Protein AF-A0A941ZM01-F1 (afdb_monomer_lite)

Sequence (251 aa):
MPTPRPPTRRKSRRSAVRSPKWVEQLCNLQVRWASELAHAGARKERESAIAEVADAQTRLAKLIDVAPNAERYSLLGSACLRQAALVGGEERMAALEKAVASYGKALERAQRAGRGAGFYPRKNRLAASVVLSLLRGEEAAGVPPDVEAELEQIAADAASAGERRRDFWNAIAPVECELLRRMMGGDLERQADTIVDAYREANRGFGSPRQLRSVVEHLALLGEILAVKGADRLLARVVRGLKKIRAGLAN

Structure (mmCIF, N/CA/C/O backbone):
data_AF-A0A941ZM01-F1
#
_entry.id   AF-A0A941ZM01-F1
#
loop_
_atom_site.group_PDB
_atom_site.id
_atom_site.type_symbol
_atom_site.label_atom_id
_atom_site.label_alt_id
_atom_site.label_comp_id
_atom_site.label_asym_id
_atom_site.label_entity_id
_atom_site.label_seq_id
_atom_site.pdbx_PDB_ins_code
_atom_site.Cartn_x
_atom_site.Cartn_y
_atom_site.Cartn_z
_atom_site.occupancy
_atom_site.B_iso_or_equiv
_atom_site.auth_seq_id
_atom_site.auth_comp_id
_atom_site.auth_asym_id
_atom_site.auth_atom_id
_atom_site.pdbx_PDB_model_num
ATOM 1 N N . MET A 1 1 ? 70.393 -27.940 -1.297 1.00 44.44 1 MET A N 1
ATOM 2 C CA . MET A 1 1 ? 69.900 -26.612 -0.871 1.00 44.44 1 MET A CA 1
ATOM 3 C C . MET A 1 1 ? 68.402 -26.535 -1.133 1.00 44.44 1 MET A C 1
ATOM 5 O O . MET A 1 1 ? 68.024 -26.737 -2.281 1.00 44.44 1 MET A O 1
ATOM 9 N N . PRO A 1 2 ? 67.544 -26.320 -0.121 1.00 40.84 2 PRO A N 1
ATOM 10 C CA . PRO A 1 2 ? 66.107 -26.188 -0.331 1.00 40.84 2 PRO A CA 1
ATOM 11 C C . PRO A 1 2 ? 65.742 -24.739 -0.696 1.00 40.84 2 PRO A C 1
ATOM 13 O O . PRO A 1 2 ? 66.180 -23.791 -0.049 1.00 40.84 2 PRO A O 1
ATOM 16 N N . THR A 1 3 ? 64.947 -24.576 -1.751 1.00 46.81 3 THR A N 1
ATOM 17 C CA . THR A 1 3 ? 64.418 -23.297 -2.256 1.00 46.81 3 THR A CA 1
ATOM 18 C C . THR A 1 3 ? 63.447 -22.634 -1.264 1.00 46.81 3 THR A C 1
ATOM 20 O O . THR A 1 3 ? 62.666 -23.345 -0.622 1.00 46.81 3 THR A O 1
ATOM 23 N N . PRO A 1 4 ? 63.428 -21.290 -1.143 1.00 48.94 4 PRO A N 1
ATOM 24 C CA . PRO A 1 4 ? 62.593 -20.599 -0.166 1.00 48.94 4 PRO A CA 1
ATOM 25 C C . PRO A 1 4 ? 61.111 -20.640 -0.567 1.00 48.94 4 PRO A C 1
ATOM 27 O O . PRO A 1 4 ? 60.755 -20.459 -1.732 1.00 48.94 4 PRO A O 1
ATOM 30 N N . ARG A 1 5 ? 60.229 -20.870 0.415 1.00 48.38 5 ARG A N 1
ATOM 31 C CA . ARG A 1 5 ? 58.771 -20.793 0.224 1.00 48.38 5 ARG A CA 1
ATOM 32 C C . ARG A 1 5 ? 58.332 -19.338 -0.006 1.00 48.38 5 ARG A C 1
ATOM 34 O O . ARG A 1 5 ? 58.839 -18.447 0.676 1.00 48.38 5 ARG A O 1
ATOM 41 N N . PRO A 1 6 ? 57.360 -19.088 -0.902 1.00 48.38 6 PRO A N 1
ATOM 42 C CA . PRO A 1 6 ? 56.858 -17.746 -1.166 1.00 48.38 6 PRO A CA 1
ATOM 43 C C . PRO A 1 6 ? 56.023 -17.218 0.016 1.00 48.38 6 PRO A C 1
ATOM 45 O O . PRO A 1 6 ? 55.437 -18.009 0.766 1.00 48.38 6 PRO A O 1
ATOM 48 N N . PRO A 1 7 ? 55.937 -15.886 0.188 1.00 45.69 7 PRO A N 1
ATOM 49 C CA . PRO A 1 7 ? 55.266 -15.278 1.326 1.00 45.69 7 PRO A CA 1
ATOM 50 C C . PRO A 1 7 ? 53.762 -15.560 1.295 1.00 45.69 7 PRO A C 1
ATOM 52 O O . PRO A 1 7 ? 53.078 -15.406 0.279 1.00 45.69 7 PRO A O 1
ATOM 55 N N . THR A 1 8 ? 53.235 -15.966 2.446 1.00 48.56 8 THR A N 1
ATOM 56 C CA . THR A 1 8 ? 51.812 -16.201 2.661 1.00 48.56 8 THR A CA 1
ATOM 57 C C . THR A 1 8 ? 51.034 -14.898 2.468 1.00 48.56 8 THR A C 1
ATOM 59 O O . THR A 1 8 ? 51.257 -13.898 3.151 1.00 48.56 8 THR A O 1
ATOM 62 N N . ARG A 1 9 ? 50.080 -14.901 1.526 1.00 45.38 9 ARG A N 1
ATOM 63 C CA . ARG A 1 9 ? 49.098 -13.821 1.369 1.00 45.38 9 ARG A CA 1
ATOM 64 C C . ARG A 1 9 ? 48.359 -13.636 2.695 1.00 45.38 9 ARG A C 1
ATOM 66 O O . ARG A 1 9 ? 47.484 -14.432 3.040 1.00 45.38 9 ARG A O 1
ATOM 73 N N . ARG A 1 10 ? 48.671 -12.561 3.424 1.00 43.97 10 ARG A N 1
ATOM 74 C CA . ARG A 1 10 ? 47.822 -12.049 4.505 1.00 43.97 10 ARG A CA 1
ATOM 75 C C . ARG A 1 10 ? 46.426 -11.837 3.920 1.00 43.97 10 ARG A C 1
ATOM 77 O O . ARG A 1 10 ? 46.234 -10.970 3.069 1.00 43.97 10 ARG A O 1
ATOM 84 N N . LYS A 1 11 ? 45.453 -12.646 4.354 1.00 43.31 11 LYS A N 1
ATOM 85 C CA . LYS A 1 11 ? 44.032 -12.401 4.090 1.00 43.31 11 LYS A CA 1
ATOM 86 C C . LYS A 1 11 ? 43.710 -11.019 4.652 1.00 43.31 11 LYS A C 1
ATOM 88 O O . LYS A 1 11 ? 43.608 -10.845 5.863 1.00 43.31 11 LYS A O 1
ATOM 93 N N . SER A 1 12 ? 43.602 -10.041 3.757 1.00 44.06 12 SER A N 1
ATOM 94 C CA . SER A 1 12 ? 42.969 -8.758 4.027 1.00 44.06 12 SER A CA 1
ATOM 95 C C . SER A 1 12 ? 41.630 -9.051 4.704 1.00 44.06 12 SER A C 1
ATOM 97 O O . SER A 1 12 ? 40.742 -9.668 4.109 1.00 44.06 12 SER A O 1
ATOM 99 N N . ARG A 1 13 ? 41.513 -8.681 5.985 1.00 44.00 13 ARG A N 1
ATOM 100 C CA . ARG A 1 13 ? 40.226 -8.592 6.670 1.00 44.00 13 ARG A CA 1
ATOM 101 C C . ARG A 1 13 ? 39.466 -7.471 5.968 1.00 44.00 13 ARG A C 1
ATOM 103 O O . ARG A 1 13 ? 39.555 -6.318 6.376 1.00 44.00 13 ARG A O 1
ATOM 110 N N . ARG A 1 14 ? 38.760 -7.799 4.881 1.00 44.44 14 ARG A N 1
ATOM 111 C CA . ARG A 1 14 ? 37.691 -6.941 4.371 1.00 44.44 14 ARG A CA 1
ATOM 112 C C . ARG A 1 14 ? 36.762 -6.711 5.555 1.00 44.44 14 ARG A C 1
ATOM 114 O O . ARG A 1 14 ? 36.205 -7.670 6.089 1.00 44.44 14 ARG A O 1
ATOM 121 N N . SER A 1 15 ? 36.670 -5.463 6.003 1.00 42.72 15 SER A N 1
ATOM 122 C CA . SER A 1 15 ? 35.615 -5.050 6.913 1.00 42.72 15 SER A CA 1
ATOM 123 C C . SER A 1 15 ? 34.302 -5.572 6.337 1.00 42.72 15 SER A C 1
ATOM 125 O O . SER A 1 15 ? 34.068 -5.501 5.127 1.00 42.72 15 SER A O 1
ATOM 127 N N . ALA A 1 16 ? 33.481 -6.191 7.181 1.00 43.88 16 ALA A N 1
ATOM 128 C CA . ALA A 1 16 ? 32.146 -6.609 6.800 1.00 43.88 16 ALA A CA 1
ATOM 129 C C . ALA A 1 16 ? 31.326 -5.340 6.536 1.00 43.88 16 ALA A C 1
ATOM 131 O O . ALA A 1 16 ? 30.627 -4.845 7.417 1.00 43.88 16 ALA A O 1
ATOM 132 N N . VAL A 1 17 ? 31.466 -4.766 5.340 1.00 51.00 17 VAL A N 1
ATOM 133 C CA . VAL A 1 17 ? 30.567 -3.735 4.839 1.00 51.00 17 VAL A CA 1
ATOM 134 C C . VAL A 1 17 ? 29.195 -4.391 4.840 1.00 51.00 17 VAL A C 1
ATOM 136 O O . VAL A 1 17 ? 28.912 -5.268 4.022 1.00 51.00 17 VAL A O 1
ATOM 139 N N . ARG A 1 18 ? 28.373 -4.049 5.837 1.00 60.00 18 ARG A N 1
ATOM 140 C CA . ARG A 1 18 ? 26.993 -4.522 5.924 1.00 60.00 18 ARG A CA 1
ATOM 141 C C . ARG A 1 18 ? 26.318 -4.087 4.628 1.00 60.00 18 ARG A C 1
ATOM 143 O O . ARG A 1 18 ? 26.235 -2.893 4.355 1.00 60.00 18 ARG A O 1
ATOM 150 N N . SER A 1 19 ? 25.90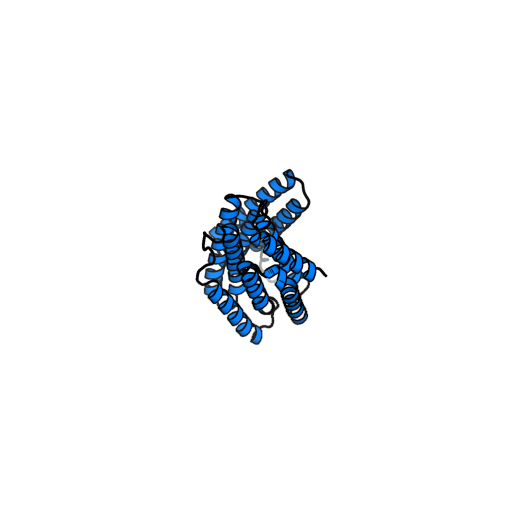8 -5.054 3.805 1.00 78.75 19 SER A N 1
ATOM 151 C CA . SER A 1 19 ? 25.232 -4.760 2.541 1.00 78.75 19 SER A CA 1
ATOM 152 C C . SER A 1 19 ? 24.039 -3.834 2.814 1.00 78.75 19 SER A C 1
ATOM 154 O O . SER A 1 19 ? 23.274 -4.128 3.740 1.00 78.75 19 SER A O 1
ATOM 156 N N . PRO A 1 20 ? 23.829 -2.769 2.016 1.00 83.38 20 PRO A N 1
ATOM 157 C CA . PRO A 1 20 ? 22.637 -1.921 2.106 1.00 83.38 20 PRO A CA 1
ATOM 158 C C . PRO A 1 20 ? 21.326 -2.721 2.122 1.00 83.38 20 PRO A C 1
ATOM 160 O O . PRO A 1 20 ? 20.335 -2.286 2.704 1.00 83.38 20 PRO A O 1
ATOM 163 N N . LYS A 1 21 ? 21.351 -3.941 1.566 1.00 87.88 21 LYS A N 1
ATOM 164 C CA . LYS A 1 21 ? 20.228 -4.875 1.561 1.00 87.88 21 LYS A CA 1
ATOM 165 C C . LYS A 1 21 ? 19.716 -5.239 2.955 1.00 87.88 21 LYS A C 1
ATOM 167 O O . LYS A 1 21 ? 18.515 -5.397 3.136 1.00 87.88 21 LYS A O 1
ATOM 172 N N . TRP A 1 22 ? 20.595 -5.345 3.950 1.00 90.88 22 TRP A N 1
ATOM 173 C CA . TRP A 1 22 ? 20.178 -5.639 5.325 1.00 90.88 22 TRP A CA 1
ATOM 174 C C . TRP A 1 22 ? 19.389 -4.489 5.940 1.00 90.88 22 TRP A C 1
ATOM 176 O O . TRP A 1 22 ? 18.426 -4.731 6.659 1.00 90.88 22 TRP A O 1
ATOM 186 N N . VAL A 1 23 ? 19.760 -3.246 5.624 1.00 91.38 23 VAL A N 1
ATOM 187 C CA . VAL A 1 23 ? 19.027 -2.063 6.091 1.00 91.38 23 VAL A CA 1
ATOM 188 C C . VAL A 1 23 ? 17.656 -1.994 5.418 1.00 91.38 23 VAL A C 1
ATOM 190 O O . VAL A 1 23 ? 16.669 -1.731 6.095 1.00 91.38 23 VAL A O 1
ATOM 193 N N . GLU A 1 24 ? 17.568 -2.308 4.122 1.00 94.19 24 GLU A N 1
ATOM 194 C CA . GLU A 1 24 ? 16.289 -2.420 3.402 1.00 94.19 24 GLU A CA 1
ATOM 195 C C . GLU A 1 24 ? 15.359 -3.468 4.043 1.00 94.19 24 GLU A C 1
ATOM 197 O O . GLU A 1 24 ? 14.187 -3.183 4.294 1.00 94.19 24 GLU A O 1
ATOM 202 N N . GLN A 1 25 ? 15.879 -4.664 4.351 1.00 94.38 25 GLN A N 1
ATOM 203 C CA . GLN A 1 25 ? 15.098 -5.723 5.001 1.00 94.38 25 GLN A CA 1
ATOM 204 C C . GLN A 1 25 ? 14.704 -5.365 6.436 1.00 94.38 25 GLN A C 1
ATOM 206 O O . GLN A 1 25 ? 13.567 -5.626 6.822 1.00 94.38 25 GLN A O 1
ATOM 211 N N . LEU A 1 26 ? 15.601 -4.727 7.197 1.00 94.44 26 LEU A N 1
ATOM 212 C CA . LEU A 1 26 ? 15.295 -4.220 8.533 1.00 94.44 26 LEU A CA 1
ATOM 213 C C . LEU A 1 26 ? 14.146 -3.213 8.479 1.00 94.44 26 LEU A C 1
ATOM 215 O O . LEU A 1 26 ? 13.171 -3.393 9.194 1.00 94.44 26 LEU A O 1
ATOM 219 N N . CYS A 1 27 ? 14.218 -2.214 7.594 1.00 94.88 27 CYS A N 1
ATOM 220 C CA . CYS A 1 27 ? 13.158 -1.212 7.460 1.00 94.88 27 CYS A CA 1
ATOM 221 C C . CYS A 1 27 ? 11.823 -1.868 7.080 1.00 94.88 27 CYS A C 1
ATOM 223 O O . CYS A 1 27 ? 10.790 -1.529 7.647 1.00 94.88 27 CYS A O 1
ATOM 225 N N . ASN A 1 28 ? 11.829 -2.837 6.155 1.00 93.88 28 ASN A N 1
ATOM 226 C CA . ASN A 1 28 ? 10.617 -3.564 5.766 1.00 93.88 28 ASN A CA 1
ATOM 227 C C . ASN A 1 28 ? 10.015 -4.376 6.928 1.00 93.88 28 ASN A C 1
ATOM 229 O O . ASN A 1 28 ? 8.797 -4.401 7.090 1.00 93.88 28 ASN A O 1
ATOM 233 N N . LEU A 1 29 ? 10.850 -5.040 7.732 1.00 94.12 29 LEU A N 1
ATOM 234 C CA . LEU A 1 29 ? 10.395 -5.786 8.905 1.00 94.12 29 LEU A CA 1
ATOM 235 C C . LEU A 1 29 ? 9.870 -4.846 9.997 1.00 94.12 29 LEU A C 1
ATOM 237 O O . LEU A 1 29 ? 8.791 -5.082 10.526 1.00 94.12 29 LEU A O 1
ATOM 241 N N . GLN A 1 30 ? 10.595 -3.762 10.277 1.00 94.50 30 GLN A N 1
ATOM 242 C CA . GLN A 1 30 ? 10.262 -2.754 11.286 1.00 94.50 30 GLN A CA 1
ATOM 243 C C . GLN A 1 30 ? 8.884 -2.138 11.028 1.00 94.50 30 GLN A C 1
ATOM 245 O O . GLN A 1 30 ? 8.052 -2.104 11.930 1.00 94.50 30 GLN A O 1
ATOM 250 N N . VAL A 1 31 ? 8.586 -1.731 9.787 1.00 94.00 31 VAL A N 1
ATOM 251 C CA . VAL A 1 31 ? 7.267 -1.152 9.477 1.00 94.00 31 VAL A CA 1
ATOM 252 C C . VAL A 1 31 ? 6.138 -2.181 9.561 1.00 94.00 31 VAL A C 1
ATOM 254 O O . VAL A 1 31 ? 5.035 -1.833 9.963 1.00 94.00 31 VAL A O 1
ATOM 257 N N . ARG A 1 32 ? 6.388 -3.451 9.207 1.00 91.00 32 ARG A N 1
ATOM 258 C CA . ARG A 1 32 ? 5.391 -4.530 9.344 1.00 91.00 32 ARG A CA 1
ATOM 259 C C . ARG A 1 32 ? 5.086 -4.815 10.812 1.00 91.00 32 ARG A C 1
ATOM 261 O O . ARG A 1 32 ? 3.919 -4.831 11.185 1.00 91.00 32 ARG A O 1
ATOM 268 N N . TRP A 1 33 ? 6.130 -4.936 11.628 1.00 90.69 33 TRP A N 1
ATOM 269 C CA . TRP A 1 33 ? 6.013 -5.098 13.074 1.00 90.69 33 TRP A CA 1
ATOM 270 C C . TRP A 1 33 ? 5.256 -3.932 13.716 1.00 90.69 33 TRP A C 1
ATOM 272 O O . TRP A 1 33 ? 4.365 -4.146 14.530 1.00 90.69 33 TRP A O 1
ATOM 282 N N . ALA A 1 34 ? 5.577 -2.691 13.338 1.00 90.50 34 ALA A N 1
ATOM 283 C CA . ALA A 1 34 ? 4.906 -1.507 13.867 1.00 90.50 34 ALA A CA 1
ATOM 284 C C . ALA A 1 34 ? 3.390 -1.536 13.603 1.00 90.50 34 ALA A C 1
ATOM 286 O O . ALA A 1 34 ? 2.605 -1.237 14.502 1.00 90.50 34 ALA A O 1
ATOM 287 N N . SER A 1 35 ? 2.968 -1.948 12.401 1.00 86.69 35 SER A N 1
ATOM 288 C CA . SER A 1 35 ? 1.546 -2.143 12.092 1.00 86.69 35 SER A CA 1
ATOM 289 C C . SER A 1 35 ? 0.905 -3.205 12.992 1.00 86.69 35 SER A C 1
ATOM 291 O O . SER A 1 35 ? -0.141 -2.947 13.580 1.00 86.69 35 SER A O 1
ATOM 293 N N . GLU A 1 36 ? 1.542 -4.366 13.165 1.00 86.31 36 GLU A N 1
ATOM 294 C CA . GLU A 1 36 ? 1.033 -5.434 14.041 1.00 86.31 36 GLU A CA 1
ATOM 295 C C . GLU A 1 36 ? 0.900 -4.975 15.502 1.00 86.31 36 GLU A C 1
ATOM 297 O O . GLU A 1 36 ? -0.136 -5.198 16.133 1.00 86.31 36 GLU A O 1
ATOM 302 N N . LEU A 1 37 ? 1.907 -4.265 16.020 1.00 83.38 37 LEU A N 1
ATOM 303 C CA . LEU A 1 37 ? 1.911 -3.722 17.378 1.00 83.38 37 LEU A CA 1
ATOM 304 C C . LEU A 1 37 ? 0.758 -2.733 17.599 1.00 83.38 37 LEU A C 1
ATOM 306 O O . LEU A 1 37 ? 0.080 -2.792 18.624 1.00 83.38 37 LEU A O 1
ATOM 310 N N . ALA A 1 38 ? 0.500 -1.852 16.630 1.00 83.81 38 ALA A N 1
ATOM 311 C CA . ALA A 1 38 ? -0.588 -0.882 16.714 1.00 83.81 38 ALA A CA 1
ATOM 312 C C . ALA A 1 38 ? -1.984 -1.527 16.682 1.00 83.81 38 ALA A C 1
ATOM 314 O O . ALA A 1 38 ? -2.921 -0.957 17.236 1.00 83.81 38 ALA A O 1
ATOM 315 N N . HIS A 1 39 ? -2.138 -2.697 16.052 1.00 77.44 39 HIS A N 1
ATOM 316 C CA . HIS A 1 39 ? -3.402 -3.442 16.067 1.00 77.44 39 HIS A CA 1
ATOM 317 C C . HIS A 1 39 ? -3.661 -4.170 17.382 1.00 77.44 39 HIS A C 1
ATOM 319 O O . HIS A 1 39 ? -4.818 -4.318 17.770 1.00 77.44 39 HIS A O 1
ATOM 325 N N . ALA A 1 40 ? -2.606 -4.647 18.040 1.00 74.50 40 ALA A N 1
ATOM 326 C CA . ALA A 1 40 ? -2.710 -5.413 19.278 1.00 74.50 40 ALA A CA 1
ATOM 327 C C . ALA A 1 40 ? -2.691 -4.541 20.546 1.00 74.50 40 ALA A C 1
ATOM 329 O O . ALA A 1 40 ? -3.102 -5.001 21.609 1.00 74.50 40 ALA A O 1
ATOM 330 N N . GLY A 1 41 ? -2.173 -3.315 20.450 1.00 71.06 41 GLY A N 1
ATOM 331 C CA . GLY A 1 41 ? -1.815 -2.493 21.601 1.00 71.06 41 GLY A CA 1
ATOM 332 C C . GLY A 1 41 ? -2.766 -1.338 21.923 1.00 71.06 41 GLY A C 1
ATOM 333 O O . GLY A 1 41 ? -3.665 -0.986 21.159 1.00 71.06 41 GLY A O 1
ATOM 334 N N . ALA A 1 42 ? -2.541 -0.719 23.083 1.00 76.19 42 ALA A N 1
ATOM 335 C CA . ALA A 1 42 ? -3.215 0.498 23.510 1.00 76.19 42 ALA A CA 1
ATOM 336 C C . ALA A 1 42 ? -2.615 1.744 22.817 1.00 76.19 42 ALA A C 1
ATOM 338 O O . ALA A 1 42 ? -1.822 1.677 21.875 1.00 76.19 42 ALA A O 1
ATOM 339 N N . ARG A 1 43 ? -3.014 2.941 23.268 1.00 79.19 43 ARG A N 1
ATOM 340 C CA . ARG A 1 43 ? -2.565 4.219 22.685 1.00 79.19 43 ARG A CA 1
ATOM 341 C C . ARG A 1 43 ? -1.036 4.359 22.643 1.00 79.19 43 ARG A C 1
ATOM 343 O O . ARG A 1 43 ? -0.506 4.868 21.660 1.00 79.19 43 ARG A O 1
ATOM 350 N N . LYS A 1 44 ? -0.340 3.905 23.688 1.00 78.75 44 LYS A N 1
ATOM 351 C CA . LYS A 1 44 ? 1.119 4.023 23.812 1.00 78.75 44 LYS A CA 1
ATOM 352 C C . LYS A 1 44 ? 1.843 3.189 22.752 1.00 78.75 44 LYS A C 1
ATOM 354 O O . LYS A 1 44 ? 2.804 3.651 22.147 1.00 78.75 44 LYS A O 1
ATOM 359 N N . GLU A 1 45 ? 1.343 1.993 22.476 1.00 86.25 45 GLU A N 1
ATOM 360 C CA . GLU A 1 45 ? 1.841 1.101 21.433 1.00 86.25 45 GLU A CA 1
ATOM 361 C C . GLU A 1 45 ? 1.649 1.704 20.038 1.00 86.25 45 GLU A C 1
ATOM 363 O O . GLU A 1 45 ? 2.528 1.579 19.186 1.00 86.25 45 GLU A O 1
ATOM 368 N N . ARG A 1 46 ? 0.546 2.431 19.816 1.00 87.56 46 ARG A N 1
ATOM 369 C CA . ARG A 1 46 ? 0.321 3.178 18.570 1.00 87.56 46 ARG A CA 1
ATOM 370 C C . ARG A 1 46 ? 1.312 4.332 18.395 1.00 87.56 46 ARG A C 1
ATOM 372 O O . ARG A 1 46 ? 1.825 4.520 17.296 1.00 87.56 46 ARG A O 1
ATOM 379 N N . GLU A 1 47 ? 1.607 5.083 19.454 1.00 90.12 47 GLU A N 1
ATOM 380 C CA . GLU A 1 47 ? 2.621 6.150 19.426 1.00 90.12 47 GLU A CA 1
ATOM 381 C C . GLU A 1 47 ? 4.019 5.579 19.129 1.00 90.12 47 GLU A C 1
ATOM 383 O O . GLU A 1 47 ? 4.735 6.105 18.275 1.00 90.12 47 GLU A O 1
ATOM 388 N N . SER A 1 48 ? 4.378 4.447 19.748 1.00 91.06 48 SER A N 1
ATOM 389 C CA . SER A 1 48 ? 5.613 3.723 19.418 1.00 91.06 48 SER A CA 1
ATOM 390 C C . SER A 1 48 ? 5.634 3.250 17.962 1.00 91.06 48 SER A C 1
ATOM 392 O O . SER A 1 48 ? 6.627 3.460 17.273 1.00 91.06 48 SER A O 1
ATOM 394 N N . ALA A 1 49 ? 4.539 2.686 17.449 1.00 93.81 49 ALA A N 1
ATOM 395 C CA . ALA A 1 49 ? 4.452 2.257 16.054 1.00 93.81 49 ALA A CA 1
ATOM 396 C C . ALA A 1 49 ? 4.668 3.412 15.061 1.00 93.81 49 ALA A C 1
ATOM 398 O O . ALA A 1 49 ? 5.364 3.245 14.058 1.00 93.81 49 ALA A O 1
ATOM 399 N N . ILE A 1 50 ? 4.115 4.596 15.344 1.00 94.56 50 ILE A N 1
ATOM 400 C CA . ILE A 1 50 ? 4.329 5.797 14.522 1.00 94.56 50 ILE A CA 1
ATOM 401 C C . ILE A 1 50 ? 5.816 6.175 14.502 1.00 94.56 50 ILE A C 1
ATOM 403 O O . ILE A 1 50 ? 6.367 6.426 13.427 1.00 94.56 50 ILE A O 1
ATOM 407 N N . ALA A 1 51 ? 6.477 6.167 15.663 1.00 95.31 51 ALA A N 1
ATOM 408 C CA . ALA A 1 51 ? 7.902 6.474 15.768 1.00 95.31 51 ALA A CA 1
ATOM 409 C C . ALA A 1 51 ? 8.775 5.468 14.992 1.00 95.31 51 ALA A C 1
ATOM 411 O O . ALA A 1 51 ? 9.671 5.873 14.250 1.00 95.31 51 ALA A O 1
ATOM 412 N N . GLU A 1 52 ? 8.473 4.171 15.093 1.00 96.38 52 GLU A N 1
ATOM 413 C CA . GLU A 1 52 ? 9.175 3.111 14.356 1.00 96.38 52 GLU A CA 1
ATOM 414 C C . GLU A 1 52 ? 9.033 3.273 12.834 1.00 96.38 52 GLU A C 1
ATOM 416 O O . GLU A 1 52 ? 10.005 3.146 12.083 1.00 96.38 52 GLU A O 1
ATOM 421 N N . VAL A 1 53 ? 7.834 3.618 12.352 1.00 97.12 53 VAL A N 1
ATOM 422 C CA . VAL A 1 53 ? 7.618 3.893 10.924 1.00 97.12 53 VAL A CA 1
ATOM 423 C C . VAL A 1 53 ? 8.391 5.137 10.475 1.00 97.12 53 VAL A C 1
ATOM 425 O O . VAL A 1 53 ? 8.995 5.120 9.398 1.00 97.12 53 VAL A O 1
ATOM 428 N N . ALA A 1 54 ? 8.421 6.198 11.283 1.00 96.94 54 ALA A N 1
ATOM 429 C CA . ALA A 1 54 ? 9.160 7.420 10.971 1.00 96.94 54 ALA A CA 1
ATOM 430 C C . ALA A 1 54 ? 10.685 7.192 10.907 1.00 96.94 54 ALA A C 1
ATOM 432 O O . ALA A 1 54 ? 11.352 7.703 9.996 1.00 96.94 54 ALA A O 1
ATOM 433 N N . ASP A 1 55 ? 11.246 6.384 11.812 1.00 97.06 55 ASP A N 1
ATOM 434 C CA . ASP A 1 55 ? 12.665 6.006 11.779 1.00 97.06 55 ASP A CA 1
ATOM 435 C C . ASP A 1 55 ? 12.996 5.197 10.514 1.00 97.06 55 ASP A C 1
ATOM 437 O O . ASP A 1 55 ? 13.938 5.527 9.784 1.00 97.06 55 ASP A O 1
ATOM 441 N N . ALA A 1 56 ? 12.168 4.204 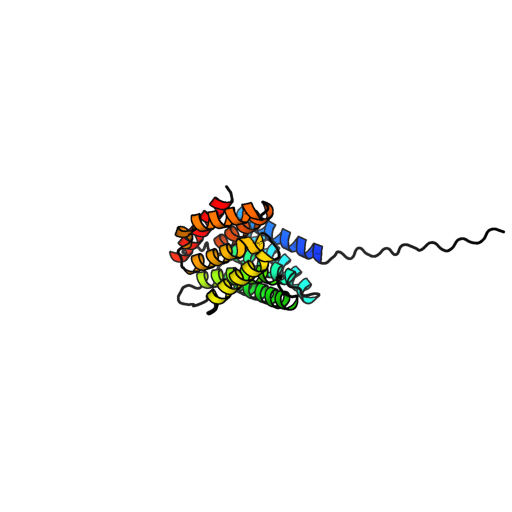10.172 1.00 97.56 56 ALA A N 1
ATOM 442 C CA . ALA A 1 56 ? 12.330 3.429 8.943 1.00 97.56 56 ALA A CA 1
ATOM 443 C C . ALA A 1 56 ? 12.275 4.315 7.683 1.00 97.56 56 ALA A C 1
ATOM 445 O O . ALA A 1 56 ? 13.117 4.177 6.791 1.00 97.56 56 ALA A O 1
ATOM 446 N N . GLN A 1 57 ? 11.341 5.271 7.611 1.00 98.19 57 GLN A N 1
ATOM 447 C CA . GLN A 1 57 ? 11.282 6.236 6.506 1.00 98.19 57 GLN A CA 1
ATOM 448 C C . GLN A 1 57 ? 12.550 7.092 6.418 1.00 98.19 57 GLN A C 1
ATOM 450 O O . GLN A 1 57 ? 13.064 7.310 5.321 1.00 98.19 57 GLN A O 1
ATOM 455 N N . THR A 1 58 ? 13.076 7.548 7.557 1.00 97.88 58 THR A N 1
ATOM 456 C CA . THR A 1 58 ? 14.306 8.351 7.618 1.00 97.88 58 THR A CA 1
ATOM 457 C C . THR A 1 58 ? 15.513 7.559 7.117 1.00 97.88 58 THR A C 1
ATOM 459 O O . THR A 1 58 ? 16.322 8.068 6.338 1.00 97.88 58 THR A O 1
ATOM 462 N N . ARG A 1 59 ? 15.637 6.287 7.513 1.00 97.06 59 ARG A N 1
ATOM 463 C CA . ARG A 1 59 ? 16.702 5.395 7.028 1.00 97.06 59 ARG A CA 1
ATOM 464 C C . ARG A 1 59 ? 16.583 5.132 5.531 1.00 97.06 59 ARG A C 1
ATOM 466 O O . ARG A 1 59 ? 17.587 5.206 4.824 1.00 97.06 59 ARG A O 1
ATOM 473 N N . LEU A 1 60 ? 15.372 4.861 5.041 1.00 97.88 60 LEU A N 1
ATOM 474 C CA . LEU A 1 60 ? 15.115 4.649 3.616 1.00 97.88 60 LEU A CA 1
ATOM 475 C C . LEU A 1 60 ? 15.438 5.897 2.789 1.00 97.88 60 LEU A C 1
ATOM 477 O O . LEU A 1 60 ? 16.076 5.765 1.749 1.00 97.88 60 LEU A O 1
ATOM 481 N N . ALA A 1 61 ? 15.075 7.093 3.263 1.00 97.62 61 ALA A N 1
ATOM 482 C CA . ALA A 1 61 ? 15.419 8.352 2.604 1.00 97.62 61 ALA A CA 1
ATOM 483 C C . ALA A 1 61 ? 16.942 8.513 2.457 1.00 97.62 61 ALA A C 1
ATOM 485 O O . ALA A 1 61 ? 17.431 8.687 1.346 1.00 97.62 61 ALA A O 1
ATOM 486 N N . LYS A 1 62 ? 17.710 8.295 3.533 1.00 96.62 62 LYS A N 1
ATOM 487 C CA . LYS A 1 62 ? 19.184 8.339 3.481 1.00 96.62 62 LYS A CA 1
ATOM 488 C C . LYS A 1 62 ? 19.777 7.316 2.505 1.00 96.62 62 LYS A C 1
ATOM 490 O O . LYS A 1 62 ? 20.734 7.609 1.795 1.00 96.62 62 LYS A O 1
ATOM 495 N N . LEU A 1 63 ? 19.223 6.101 2.447 1.00 95.25 63 LEU A N 1
ATOM 496 C CA . LEU A 1 63 ? 19.659 5.090 1.473 1.00 95.25 63 LEU A CA 1
ATOM 497 C C . LEU A 1 63 ? 19.353 5.495 0.029 1.00 95.25 63 LEU A C 1
ATOM 499 O O . LEU A 1 63 ? 20.119 5.160 -0.879 1.00 95.25 63 LEU A O 1
ATOM 503 N N . ILE A 1 64 ? 18.220 6.160 -0.185 1.00 97.00 64 ILE A N 1
ATOM 504 C CA . ILE A 1 64 ? 17.819 6.692 -1.484 1.00 97.00 64 ILE A CA 1
ATOM 505 C C . ILE A 1 64 ? 18.774 7.807 -1.909 1.00 97.00 64 ILE A C 1
ATOM 507 O O . ILE A 1 64 ? 19.215 7.779 -3.053 1.00 97.00 64 ILE A O 1
ATOM 511 N N . ASP A 1 65 ? 19.143 8.714 -1.005 1.00 96.62 65 ASP A N 1
ATOM 512 C CA . ASP A 1 65 ? 20.071 9.811 -1.303 1.00 96.62 65 ASP A CA 1
ATOM 513 C C . ASP A 1 65 ? 21.442 9.289 -1.756 1.00 96.62 65 ASP A C 1
ATOM 515 O O . ASP A 1 65 ? 22.040 9.819 -2.689 1.00 96.62 65 ASP A O 1
ATOM 519 N N . VAL A 1 66 ? 21.924 8.206 -1.137 1.00 94.94 66 VAL A N 1
ATOM 520 C CA . VAL A 1 66 ? 23.232 7.613 -1.460 1.00 94.94 66 VAL A CA 1
ATOM 521 C C . VAL A 1 66 ? 23.191 6.742 -2.718 1.00 94.94 66 VAL A C 1
ATOM 523 O O . VAL A 1 66 ? 24.116 6.766 -3.526 1.00 94.94 66 VAL A O 1
ATOM 526 N N . ALA A 1 67 ? 22.162 5.910 -2.873 1.00 93.12 67 ALA A N 1
ATOM 527 C CA . ALA A 1 67 ? 22.066 4.969 -3.987 1.00 93.12 67 ALA A CA 1
ATOM 528 C C . ALA A 1 67 ? 20.591 4.703 -4.339 1.00 93.12 67 ALA A C 1
ATOM 530 O O . ALA A 1 67 ? 19.985 3.726 -3.886 1.00 93.12 67 ALA A O 1
ATOM 531 N N . PRO A 1 68 ? 19.971 5.568 -5.147 1.00 94.19 68 PRO A N 1
ATOM 532 C CA . PRO A 1 68 ? 18.549 5.467 -5.421 1.00 94.19 68 PRO A CA 1
ATOM 533 C C . PRO A 1 68 ? 18.246 4.285 -6.353 1.00 94.19 68 PRO A C 1
ATOM 535 O O . PRO A 1 68 ? 18.866 4.120 -7.404 1.00 94.19 68 PRO A O 1
ATOM 538 N N . ASN A 1 69 ? 17.240 3.478 -6.012 1.00 92.94 69 ASN A N 1
ATOM 539 C CA . ASN A 1 69 ? 16.749 2.391 -6.863 1.00 92.94 69 ASN A CA 1
ATOM 540 C C . ASN A 1 69 ? 15.230 2.191 -6.696 1.00 92.94 69 ASN A C 1
ATOM 542 O O . ASN A 1 69 ? 14.631 2.691 -5.741 1.00 92.94 69 ASN A O 1
ATOM 546 N N . ALA A 1 70 ? 14.604 1.476 -7.635 1.00 94.06 70 ALA A N 1
ATOM 547 C CA . ALA A 1 70 ? 13.153 1.272 -7.646 1.00 94.06 70 ALA A CA 1
ATOM 548 C C . ALA A 1 70 ? 12.633 0.555 -6.385 1.00 94.06 70 ALA A C 1
ATOM 550 O O . ALA A 1 70 ? 11.567 0.895 -5.870 1.00 94.06 70 ALA A O 1
ATOM 551 N N . GLU A 1 71 ? 13.395 -0.405 -5.856 1.00 93.88 71 GLU A N 1
ATOM 552 C CA . GLU A 1 71 ? 13.013 -1.167 -4.666 1.00 93.88 71 GLU A CA 1
ATOM 553 C C . GLU A 1 71 ? 12.969 -0.284 -3.412 1.00 93.88 71 GLU A C 1
ATOM 555 O O . GLU A 1 71 ? 11.990 -0.315 -2.675 1.00 93.88 71 GLU A O 1
ATOM 560 N N . ARG A 1 72 ? 13.967 0.577 -3.196 1.00 96.81 72 ARG A N 1
ATOM 561 C CA . ARG A 1 72 ? 14.027 1.502 -2.052 1.00 96.81 72 ARG A CA 1
ATOM 562 C C . ARG A 1 72 ? 12.889 2.508 -2.067 1.00 96.81 72 ARG A C 1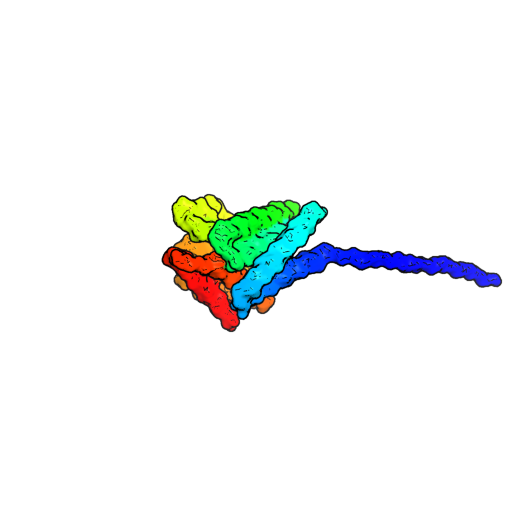
ATOM 564 O O . ARG A 1 72 ? 12.270 2.735 -1.033 1.00 96.81 72 ARG A O 1
ATOM 571 N N . TYR A 1 73 ? 12.574 3.068 -3.234 1.00 97.88 73 TYR A N 1
ATOM 572 C CA . TYR A 1 73 ? 11.402 3.932 -3.376 1.00 97.88 73 TYR A CA 1
ATOM 573 C C . TYR A 1 73 ? 10.095 3.174 -3.123 1.00 97.88 73 TYR A C 1
ATOM 575 O O . TYR A 1 73 ? 9.189 3.710 -2.491 1.00 97.88 73 TYR A O 1
ATOM 583 N N . SER A 1 74 ? 10.009 1.911 -3.545 1.00 96.69 74 SER A N 1
ATOM 584 C CA . SER A 1 74 ? 8.847 1.063 -3.265 1.00 96.69 74 SER A CA 1
ATOM 585 C C . SER A 1 74 ? 8.700 0.739 -1.772 1.00 96.69 74 SER A C 1
ATOM 587 O O . SER A 1 74 ? 7.585 0.715 -1.250 1.00 96.69 74 SER A O 1
ATOM 589 N N . LEU A 1 75 ? 9.815 0.518 -1.068 1.00 97.38 75 LEU A N 1
ATOM 590 C CA . LEU A 1 75 ? 9.842 0.349 0.386 1.00 97.38 75 LEU A CA 1
ATOM 591 C C . LEU A 1 75 ? 9.429 1.636 1.106 1.00 97.38 75 LEU A C 1
ATOM 593 O O . LEU A 1 75 ? 8.645 1.570 2.050 1.00 97.38 75 LEU A O 1
ATOM 597 N N . LEU A 1 76 ? 9.893 2.800 0.637 1.00 98.50 76 LEU A N 1
ATOM 598 C CA . LEU A 1 76 ? 9.479 4.091 1.185 1.00 98.50 76 LEU A CA 1
ATOM 599 C C . LEU A 1 76 ? 7.972 4.315 0.998 1.00 98.50 76 LEU A C 1
ATOM 601 O O . LEU A 1 76 ? 7.294 4.660 1.960 1.00 98.50 76 LEU A O 1
ATOM 605 N N . GLY A 1 77 ? 7.429 4.036 -0.192 1.00 98.00 77 GLY A N 1
ATOM 606 C CA . GLY A 1 77 ? 5.986 4.118 -0.442 1.00 98.00 77 GLY A CA 1
ATOM 607 C C . GLY A 1 77 ? 5.173 3.207 0.483 1.00 98.00 77 GLY A C 1
ATOM 608 O O . GLY A 1 77 ? 4.187 3.638 1.076 1.00 98.00 77 GLY A O 1
ATOM 609 N N . SER A 1 78 ? 5.646 1.977 0.695 1.00 97.12 78 SER A N 1
ATOM 610 C CA . SER A 1 78 ? 5.038 1.007 1.616 1.00 97.12 78 SER A CA 1
ATOM 611 C C . SER A 1 78 ? 5.062 1.479 3.078 1.00 97.12 78 SER A C 1
ATOM 613 O O . SER A 1 78 ? 4.091 1.286 3.815 1.00 97.12 78 SER A O 1
ATOM 615 N N . ALA A 1 79 ? 6.154 2.122 3.504 1.00 98.12 79 ALA A N 1
ATOM 616 C CA . ALA A 1 79 ? 6.270 2.724 4.831 1.00 98.12 79 ALA A CA 1
ATOM 617 C C . ALA A 1 79 ? 5.320 3.923 4.997 1.00 98.12 79 ALA A C 1
ATOM 619 O O . ALA A 1 79 ? 4.729 4.100 6.060 1.00 98.12 79 ALA A O 1
ATOM 620 N N . CYS A 1 80 ? 5.127 4.724 3.947 1.00 98.38 80 CYS A N 1
ATOM 621 C CA . CYS A 1 80 ? 4.181 5.837 3.956 1.00 98.38 80 CYS A CA 1
ATOM 622 C C . CYS A 1 80 ? 2.716 5.369 4.017 1.00 98.38 80 CYS A C 1
ATOM 624 O O . CYS A 1 80 ? 1.943 5.940 4.782 1.00 98.38 80 CYS A O 1
ATOM 626 N N . LEU A 1 81 ? 2.340 4.289 3.318 1.00 97.31 81 LEU A N 1
ATOM 627 C CA . LEU A 1 81 ? 1.003 3.686 3.465 1.00 97.31 81 LEU A CA 1
ATOM 628 C C . LEU A 1 81 ? 0.739 3.216 4.900 1.00 97.31 81 LEU A C 1
ATOM 630 O O . LEU A 1 81 ? -0.335 3.447 5.448 1.00 97.31 81 LEU A O 1
ATOM 634 N N . ARG A 1 82 ? 1.736 2.599 5.541 1.00 96.81 82 ARG A N 1
ATOM 635 C CA . ARG A 1 82 ? 1.623 2.189 6.948 1.00 96.81 82 ARG A CA 1
ATOM 636 C C . ARG A 1 82 ? 1.497 3.376 7.890 1.00 96.81 82 ARG A C 1
ATOM 638 O O . ARG A 1 82 ? 0.678 3.325 8.796 1.00 96.81 82 ARG A O 1
ATOM 645 N N . GLN A 1 83 ? 2.223 4.466 7.644 1.00 97.12 83 GLN A N 1
ATOM 646 C CA . GLN A 1 83 ? 2.008 5.706 8.392 1.00 97.12 83 GLN A CA 1
ATOM 647 C C . GLN A 1 83 ? 0.564 6.197 8.235 1.00 97.12 83 GLN A C 1
ATOM 649 O O . GLN A 1 83 ? -0.071 6.502 9.239 1.00 97.12 83 GLN A O 1
ATOM 654 N N . ALA A 1 84 ? 0.022 6.212 7.012 1.00 97.00 84 ALA A N 1
ATOM 655 C CA . ALA A 1 84 ? -1.350 6.649 6.744 1.00 97.00 84 ALA A CA 1
ATOM 656 C C . ALA A 1 84 ? -2.408 5.837 7.520 1.00 97.00 84 ALA A C 1
ATOM 658 O O . ALA A 1 84 ? -3.415 6.401 7.951 1.00 97.00 84 ALA A O 1
ATOM 659 N N . ALA A 1 85 ? -2.169 4.541 7.745 1.00 95.19 85 ALA A N 1
ATOM 660 C CA . ALA A 1 85 ? -3.034 3.693 8.568 1.00 95.19 85 ALA A CA 1
ATOM 661 C C . ALA A 1 85 ? -2.962 4.044 10.068 1.00 95.19 85 ALA A C 1
ATOM 663 O O . ALA A 1 85 ? -3.943 3.894 10.798 1.00 95.19 85 ALA A O 1
ATOM 664 N N . LEU A 1 86 ? -1.813 4.542 10.533 1.00 93.75 86 LEU A N 1
ATOM 665 C CA . LEU A 1 86 ? -1.563 4.860 11.940 1.00 93.75 86 LEU A CA 1
ATOM 666 C C . LEU A 1 86 ? -1.993 6.275 12.337 1.00 93.75 86 LEU A C 1
ATOM 668 O O . LEU A 1 86 ? -2.339 6.485 13.500 1.00 93.75 86 LEU A O 1
ATOM 672 N N . VAL A 1 87 ? -2.013 7.229 11.407 1.00 93.62 87 VAL A N 1
ATOM 673 C CA . VAL A 1 87 ? -2.368 8.638 11.666 1.00 93.62 87 VAL A CA 1
ATOM 674 C C . VAL A 1 87 ? -3.763 8.988 11.123 1.00 93.62 87 VAL A C 1
ATOM 676 O O . VAL A 1 87 ? -4.436 8.149 10.518 1.00 93.62 87 VAL A O 1
ATOM 679 N N . GLY A 1 88 ? -4.245 10.208 11.371 1.00 92.50 88 GLY A N 1
ATOM 680 C CA . GLY A 1 88 ? -5.546 10.704 10.898 1.00 92.50 88 GLY A CA 1
ATOM 681 C C . GLY A 1 88 ? -5.452 12.111 10.304 1.00 92.50 88 GLY A C 1
ATOM 682 O O . GLY A 1 88 ? -4.381 12.709 10.309 1.00 92.50 88 GLY A O 1
ATOM 683 N N . GLY A 1 89 ? -6.570 12.636 9.793 1.00 91.56 89 GLY A N 1
ATOM 684 C CA . GLY A 1 89 ? -6.654 14.010 9.278 1.00 91.56 89 GLY A CA 1
ATOM 685 C C . GLY A 1 89 ? -5.645 14.316 8.166 1.00 91.56 89 GLY A C 1
ATOM 686 O O . GLY A 1 89 ? -5.363 13.466 7.321 1.00 91.56 89 GLY A O 1
ATOM 687 N N . GLU A 1 90 ? -5.085 15.524 8.181 1.00 93.12 90 GLU A N 1
ATOM 688 C CA . GLU A 1 90 ? -4.121 15.998 7.177 1.00 93.12 90 GLU A CA 1
ATOM 689 C C . GLU A 1 90 ? -2.838 15.159 7.131 1.00 93.12 90 GLU A C 1
ATOM 691 O O . GLU A 1 90 ? -2.312 14.902 6.050 1.00 93.12 90 GLU A O 1
ATOM 696 N N . GLU A 1 91 ? -2.366 14.641 8.271 1.00 95.94 91 GLU A N 1
ATOM 697 C CA . GLU A 1 91 ? -1.172 13.787 8.313 1.00 95.94 91 GLU A CA 1
ATOM 698 C C . GLU A 1 91 ? -1.357 12.495 7.507 1.00 95.94 91 GLU A C 1
ATOM 700 O O . GLU A 1 91 ? -0.414 12.005 6.878 1.00 95.94 91 GLU A O 1
ATOM 705 N N . ARG A 1 92 ? -2.580 11.945 7.489 1.00 96.06 92 ARG A N 1
ATOM 706 C CA . ARG A 1 92 ? -2.917 10.773 6.668 1.00 96.06 92 ARG A CA 1
ATOM 707 C C . ARG A 1 92 ? -2.839 11.119 5.188 1.00 96.06 92 ARG A C 1
ATOM 709 O O . ARG A 1 92 ? -2.276 10.344 4.415 1.00 96.06 92 ARG A O 1
ATOM 716 N N . MET A 1 93 ? -3.376 12.276 4.809 1.00 95.19 93 MET A N 1
ATOM 717 C CA . MET A 1 93 ? -3.370 12.749 3.424 1.00 95.19 93 MET A CA 1
ATOM 718 C C . MET A 1 93 ? -1.940 12.995 2.939 1.00 95.19 93 MET A C 1
ATOM 720 O O . MET A 1 93 ? -1.549 12.462 1.902 1.00 95.19 93 MET A O 1
ATOM 724 N N . ALA A 1 94 ? -1.118 13.671 3.743 1.00 96.69 94 ALA A N 1
ATOM 725 C CA . ALA A 1 94 ? 0.293 13.901 3.444 1.00 96.69 94 ALA A CA 1
ATOM 726 C C . ALA A 1 94 ? 1.088 12.585 3.317 1.00 96.69 94 ALA A C 1
ATOM 728 O O . ALA A 1 94 ? 1.924 12.429 2.422 1.00 96.69 94 ALA A O 1
ATOM 729 N N . ALA A 1 95 ? 0.817 11.597 4.180 1.00 97.88 95 ALA A N 1
ATOM 730 C CA . ALA A 1 95 ? 1.438 10.278 4.086 1.00 97.88 95 ALA A CA 1
ATOM 731 C C . ALA A 1 95 ? 1.047 9.544 2.788 1.00 97.88 95 ALA A C 1
ATOM 733 O O . ALA A 1 95 ? 1.905 8.941 2.140 1.00 97.88 95 ALA A O 1
ATOM 734 N N . LEU A 1 96 ? -0.219 9.628 2.371 1.00 97.06 96 LEU A N 1
ATOM 735 C CA . LEU A 1 96 ? -0.700 9.053 1.111 1.00 97.06 96 LEU A CA 1
ATOM 736 C C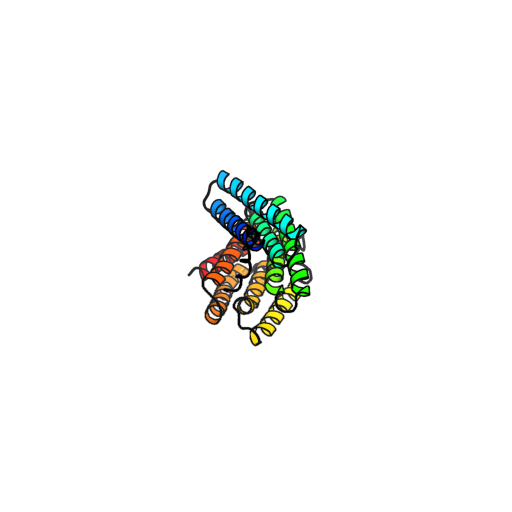 . LEU A 1 96 ? -0.085 9.735 -0.114 1.00 97.06 96 LEU A C 1
ATOM 738 O O . LEU A 1 96 ? 0.386 9.049 -1.018 1.00 97.06 96 LEU A O 1
ATOM 742 N N . GLU A 1 97 ? -0.006 11.063 -0.132 1.00 96.69 97 GLU A N 1
ATOM 743 C CA . GLU A 1 97 ? 0.659 11.820 -1.200 1.00 96.69 97 GLU A CA 1
ATOM 744 C C . GLU A 1 97 ? 2.136 11.430 -1.327 1.00 96.69 97 GLU A C 1
ATOM 746 O O . GLU A 1 97 ? 2.635 11.160 -2.425 1.00 96.69 97 GLU A O 1
ATOM 751 N N . LYS A 1 98 ? 2.831 11.295 -0.192 1.00 98.12 98 LYS A N 1
ATOM 752 C CA . LYS A 1 98 ? 4.215 10.812 -0.157 1.00 98.12 98 LYS A CA 1
ATOM 753 C C . LYS A 1 98 ? 4.329 9.369 -0.653 1.00 98.12 98 LYS A C 1
ATOM 755 O O . LYS A 1 98 ? 5.310 9.043 -1.330 1.00 98.12 98 LYS A O 1
ATOM 760 N N . ALA A 1 99 ? 3.346 8.510 -0.369 1.00 98.06 99 ALA A N 1
ATOM 761 C CA . ALA A 1 99 ? 3.296 7.150 -0.901 1.00 98.06 99 ALA A CA 1
ATOM 762 C C . ALA A 1 99 ? 3.146 7.149 -2.431 1.00 98.06 99 ALA A C 1
ATOM 764 O O . ALA A 1 99 ? 3.945 6.504 -3.114 1.00 98.06 99 ALA A O 1
ATOM 765 N N . VAL A 1 100 ? 2.199 7.927 -2.970 1.00 96.88 100 VAL A N 1
ATOM 766 C CA . VAL A 1 100 ? 1.989 8.107 -4.418 1.00 96.88 100 VAL A CA 1
ATOM 767 C C . VAL A 1 100 ? 3.273 8.597 -5.090 1.00 96.88 100 VAL A C 1
ATOM 769 O O . VAL A 1 100 ? 3.736 7.986 -6.056 1.00 96.88 100 VAL A O 1
ATOM 772 N N . ALA A 1 101 ? 3.904 9.643 -4.551 1.00 97.25 101 ALA A N 1
ATOM 773 C CA . ALA A 1 101 ? 5.144 10.197 -5.094 1.00 97.25 101 ALA A CA 1
ATOM 774 C C . ALA A 1 101 ? 6.308 9.190 -5.046 1.00 97.25 101 ALA A C 1
ATOM 776 O O . ALA A 1 101 ? 7.078 9.071 -6.003 1.00 97.25 101 ALA A O 1
ATOM 777 N N . SER A 1 102 ? 6.432 8.434 -3.951 1.00 98.25 102 SER A N 1
ATOM 778 C CA . SER A 1 102 ? 7.482 7.422 -3.791 1.00 98.25 102 SER A CA 1
ATOM 779 C C . SER A 1 102 ? 7.315 6.283 -4.793 1.00 98.25 102 SER A C 1
ATOM 781 O O . SER A 1 102 ? 8.268 5.937 -5.491 1.00 98.25 102 SER A O 1
ATOM 783 N N . TYR A 1 103 ? 6.104 5.743 -4.944 1.00 97.06 103 TYR A N 1
ATOM 784 C CA . TYR A 1 103 ? 5.838 4.723 -5.955 1.00 97.06 103 TYR A CA 1
ATOM 785 C C . TYR A 1 103 ? 5.957 5.258 -7.389 1.00 97.06 103 TYR A C 1
ATOM 787 O O . TYR A 1 103 ? 6.408 4.524 -8.266 1.00 97.06 103 TYR A O 1
ATOM 795 N N . GLY A 1 104 ? 5.655 6.538 -7.630 1.00 95.19 104 GLY A N 1
ATOM 796 C CA . GLY A 1 104 ? 5.929 7.207 -8.905 1.00 95.19 104 GLY A CA 1
ATOM 797 C C . GLY A 1 104 ? 7.415 7.188 -9.273 1.00 95.19 104 GLY A C 1
ATOM 798 O O . GLY A 1 104 ? 7.777 6.722 -10.352 1.00 95.19 104 GLY A O 1
ATOM 799 N N . LYS A 1 105 ? 8.296 7.580 -8.342 1.00 96.81 105 LYS A N 1
ATOM 800 C CA . LYS A 1 105 ? 9.759 7.501 -8.533 1.00 96.81 105 LYS A CA 1
ATOM 801 C C . LYS A 1 105 ? 10.249 6.061 -8.697 1.00 96.81 105 LYS A C 1
ATOM 803 O O . LYS A 1 105 ? 11.186 5.799 -9.455 1.00 96.81 105 LYS A O 1
ATOM 808 N N . ALA A 1 106 ? 9.631 5.113 -7.990 1.00 95.56 106 ALA A N 1
ATOM 809 C CA . ALA A 1 106 ? 9.932 3.696 -8.159 1.00 95.56 106 ALA A CA 1
ATOM 810 C C . ALA A 1 106 ? 9.590 3.210 -9.573 1.00 95.56 106 ALA A C 1
ATOM 812 O O . ALA A 1 106 ? 10.403 2.523 -10.191 1.00 95.56 106 ALA A O 1
ATOM 813 N N . LEU A 1 107 ? 8.422 3.596 -10.090 1.00 92.88 107 LEU A N 1
ATOM 814 C CA . LEU A 1 107 ? 7.954 3.241 -11.425 1.00 92.88 107 LEU A CA 1
ATOM 815 C C . LEU A 1 107 ? 8.852 3.827 -12.517 1.00 92.88 107 LEU A C 1
ATOM 817 O O . LEU A 1 107 ? 9.316 3.080 -13.374 1.00 92.88 107 LEU A O 1
ATOM 821 N N . GLU A 1 108 ? 9.164 5.121 -12.442 1.00 93.19 108 GLU A N 1
ATOM 822 C CA . GLU A 1 108 ? 10.070 5.805 -13.376 1.00 93.19 108 GLU A CA 1
ATOM 823 C C . GLU A 1 108 ? 11.418 5.070 -13.480 1.00 93.19 108 GLU A C 1
ATOM 825 O O . GLU A 1 108 ? 11.950 4.824 -14.565 1.00 93.19 108 GLU A O 1
ATOM 830 N N . ARG A 1 109 ? 11.970 4.651 -12.336 1.00 92.56 109 ARG A N 1
ATOM 831 C CA . ARG A 1 109 ? 13.229 3.896 -12.290 1.00 92.56 109 ARG A CA 1
ATOM 832 C C . ARG A 1 109 ? 13.091 2.474 -12.807 1.00 92.56 109 ARG A C 1
ATOM 834 O O . ARG A 1 109 ? 13.998 1.997 -13.483 1.00 92.56 109 ARG A O 1
ATOM 841 N N . ALA A 1 110 ? 11.990 1.802 -12.493 1.00 89.56 110 ALA A N 1
ATOM 842 C CA . ALA A 1 110 ? 11.721 0.462 -12.989 1.00 89.56 110 ALA A CA 1
ATOM 843 C C . ALA A 1 110 ? 11.589 0.448 -14.519 1.00 89.56 110 ALA A C 1
ATOM 845 O O . ALA A 1 110 ? 12.152 -0.427 -15.167 1.00 89.56 110 ALA A O 1
ATOM 846 N N . GLN A 1 111 ? 10.928 1.452 -15.101 1.00 87.31 111 GLN A N 1
ATOM 847 C CA . GLN A 1 111 ? 10.792 1.606 -16.551 1.00 87.31 111 GLN A CA 1
ATOM 848 C C . GLN A 1 111 ? 12.145 1.826 -17.237 1.00 87.31 111 GLN A C 1
ATOM 850 O O . GLN A 1 111 ? 12.417 1.209 -18.265 1.00 87.31 111 GLN A O 1
ATOM 855 N N . ARG A 1 112 ? 13.035 2.627 -16.635 1.00 86.56 112 ARG A N 1
ATOM 856 C CA . ARG A 1 112 ? 14.416 2.804 -17.124 1.00 86.56 112 ARG A CA 1
ATOM 857 C C . ARG A 1 112 ? 15.247 1.517 -17.087 1.00 86.56 112 ARG A C 1
ATOM 859 O O . ARG A 1 112 ? 16.171 1.379 -17.879 1.00 86.56 112 ARG A O 1
ATOM 866 N N . ALA A 1 113 ? 14.940 0.592 -16.176 1.00 78.38 113 ALA A N 1
ATOM 867 C CA . ALA A 1 113 ? 15.655 -0.676 -16.026 1.00 78.38 113 ALA A CA 1
ATOM 868 C C . ALA A 1 113 ? 15.197 -1.775 -17.010 1.00 78.38 113 ALA A C 1
ATOM 870 O O . ALA A 1 113 ? 15.828 -2.829 -17.069 1.00 78.38 113 ALA A O 1
ATOM 871 N N . GLY A 1 114 ? 14.132 -1.544 -17.789 1.00 68.19 114 GLY A N 1
ATOM 872 C CA . GLY A 1 114 ? 13.624 -2.475 -18.801 1.00 68.19 114 GLY A CA 1
ATOM 873 C C . GLY A 1 114 ? 12.253 -3.085 -18.480 1.00 68.19 114 GLY A C 1
ATOM 874 O O . GLY A 1 114 ? 11.637 -2.825 -17.445 1.00 68.19 114 GLY A O 1
ATOM 875 N N . ARG A 1 115 ? 11.738 -3.895 -19.418 1.00 57.69 115 ARG A N 1
ATOM 876 C CA . ARG A 1 115 ? 10.368 -4.439 -19.367 1.00 57.69 115 ARG A CA 1
ATOM 877 C C . ARG A 1 115 ? 10.186 -5.424 -18.200 1.00 57.69 115 ARG A C 1
ATOM 879 O O . ARG A 1 115 ? 11.022 -6.296 -17.985 1.00 57.69 115 ARG A O 1
ATOM 886 N N . GLY A 1 116 ? 9.066 -5.304 -17.482 1.00 60.19 116 GLY A N 1
ATOM 887 C CA . GLY A 1 116 ? 8.629 -6.237 -16.428 1.00 60.19 116 GLY A CA 1
ATOM 888 C C . GLY A 1 116 ? 8.881 -5.791 -14.980 1.00 60.19 116 GLY A C 1
ATOM 889 O O . GLY A 1 116 ? 8.223 -6.288 -14.073 1.00 60.19 116 GLY A O 1
ATOM 890 N N . ALA A 1 117 ? 9.753 -4.808 -14.729 1.00 64.69 117 ALA A N 1
ATOM 891 C CA . ALA A 1 117 ? 10.041 -4.340 -13.364 1.00 64.69 117 ALA A CA 1
ATOM 892 C C . ALA A 1 117 ? 8.986 -3.362 -12.794 1.00 64.69 117 ALA A C 1
ATOM 894 O O . ALA A 1 117 ? 9.026 -3.019 -11.612 1.00 64.69 117 ALA A O 1
ATOM 895 N N . GLY A 1 118 ? 8.062 -2.875 -13.631 1.00 78.81 118 GLY A N 1
ATOM 896 C CA . GLY A 1 118 ? 7.157 -1.769 -13.303 1.00 78.81 118 GLY A CA 1
ATOM 897 C C . GLY A 1 118 ? 5.847 -2.155 -12.613 1.00 78.81 118 GLY A C 1
ATOM 898 O O . GLY A 1 118 ? 5.218 -1.280 -12.024 1.00 78.81 118 GLY A O 1
ATOM 899 N N . PHE A 1 119 ? 5.432 -3.428 -12.642 1.00 83.25 119 PHE A N 1
ATOM 900 C CA . PHE A 1 119 ? 4.103 -3.828 -12.158 1.00 83.25 119 PHE A CA 1
ATOM 901 C C . PHE A 1 119 ? 3.878 -3.470 -10.682 1.00 83.25 119 PHE A C 1
ATOM 903 O O . PHE A 1 119 ? 2.945 -2.739 -10.354 1.00 83.25 119 PHE A O 1
ATOM 910 N N . TYR A 1 120 ? 4.768 -3.923 -9.792 1.00 86.12 120 TYR A N 1
ATOM 911 C CA . TYR A 1 120 ? 4.642 -3.684 -8.352 1.00 86.12 120 TYR A CA 1
ATOM 912 C C . TYR A 1 120 ? 4.563 -2.190 -7.980 1.00 86.12 120 TYR A C 1
ATOM 914 O O . TYR A 1 120 ? 3.615 -1.808 -7.286 1.00 86.12 120 TYR A O 1
ATOM 922 N N . PRO A 1 121 ? 5.502 -1.316 -8.404 1.00 91.06 121 PRO A N 1
ATOM 923 C CA . PRO A 1 121 ? 5.401 0.101 -8.076 1.00 91.06 121 PRO A CA 1
ATOM 924 C C . PRO A 1 121 ? 4.193 0.773 -8.738 1.00 91.06 121 PRO A C 1
ATOM 926 O O . PRO A 1 121 ? 3.549 1.595 -8.094 1.00 91.06 121 PRO A O 1
ATOM 929 N N . ARG A 1 122 ? 3.820 0.397 -9.969 1.00 91.12 122 ARG A N 1
ATOM 930 C CA . ARG A 1 122 ? 2.648 0.970 -10.647 1.00 91.12 122 ARG A CA 1
ATOM 931 C C . ARG A 1 122 ? 1.343 0.638 -9.926 1.00 91.12 122 ARG A C 1
ATOM 933 O O . ARG A 1 122 ? 0.578 1.547 -9.619 1.00 91.12 122 ARG A O 1
ATOM 940 N N . LYS A 1 123 ? 1.126 -0.637 -9.589 1.00 90.81 123 LYS A N 1
ATOM 941 C CA . LYS A 1 123 ? -0.062 -1.103 -8.859 1.00 90.81 123 LYS A CA 1
ATOM 942 C C . LYS A 1 123 ? -0.218 -0.386 -7.522 1.00 90.81 123 LYS A C 1
ATOM 944 O O . LYS A 1 123 ? -1.296 0.096 -7.198 1.00 90.81 123 LYS A O 1
ATOM 949 N N . ASN A 1 124 ? 0.859 -0.303 -6.740 1.00 93.25 124 ASN A N 1
ATOM 950 C CA . ASN A 1 124 ? 0.792 0.334 -5.425 1.00 93.25 124 ASN A CA 1
ATOM 951 C C . ASN A 1 124 ? 0.673 1.862 -5.514 1.00 93.25 124 ASN A C 1
ATOM 953 O O . ASN A 1 124 ? 0.031 2.457 -4.652 1.00 93.25 124 ASN A O 1
ATOM 957 N N . ARG A 1 125 ? 1.212 2.497 -6.569 1.00 95.19 125 ARG A N 1
ATOM 958 C CA . ARG A 1 125 ? 0.927 3.908 -6.868 1.00 95.19 125 ARG A CA 1
ATOM 959 C C . ARG A 1 125 ? -0.568 4.119 -7.075 1.00 95.19 125 ARG A C 1
ATOM 961 O O . ARG A 1 125 ? -1.138 4.971 -6.409 1.00 95.19 125 ARG A O 1
ATOM 968 N N . LEU A 1 126 ? -1.189 3.329 -7.955 1.00 93.06 126 LEU A N 1
ATOM 969 C CA . LEU A 1 126 ? -2.620 3.439 -8.245 1.00 93.06 126 LEU A CA 1
ATOM 970 C C . LEU A 1 126 ? -3.471 3.153 -7.008 1.00 93.06 126 LEU A C 1
ATOM 972 O O . LEU A 1 126 ? -4.381 3.918 -6.725 1.00 93.06 126 LEU A O 1
ATOM 976 N N . ALA A 1 127 ? -3.142 2.123 -6.226 1.00 94.19 127 ALA A N 1
ATOM 977 C CA . ALA A 1 127 ? -3.846 1.840 -4.976 1.00 94.19 127 ALA A CA 1
ATOM 978 C C . ALA A 1 127 ? -3.777 3.021 -3.991 1.00 94.19 127 ALA A C 1
ATOM 980 O O . ALA A 1 127 ? -4.801 3.422 -3.442 1.00 94.19 127 ALA A O 1
ATOM 981 N N . ALA A 1 128 ? -2.592 3.617 -3.807 1.00 95.12 128 ALA A N 1
ATOM 982 C CA . ALA A 1 128 ? -2.423 4.801 -2.966 1.00 95.12 128 ALA A CA 1
ATOM 983 C C . ALA A 1 128 ? -3.208 6.008 -3.508 1.00 95.12 128 ALA A C 1
ATOM 985 O O . ALA A 1 128 ? -3.837 6.721 -2.729 1.00 95.12 128 ALA A O 1
ATOM 986 N N . SER A 1 129 ? -3.211 6.207 -4.831 1.00 93.25 129 SER A N 1
ATOM 987 C CA . SER A 1 129 ? -3.992 7.254 -5.490 1.00 93.25 129 SER A CA 1
ATOM 988 C C . SER A 1 129 ? -5.487 7.054 -5.270 1.00 93.25 129 SER A C 1
ATOM 990 O O . SER A 1 129 ? -6.122 7.973 -4.782 1.00 93.25 129 SER A O 1
ATOM 992 N N . VAL A 1 130 ? -6.030 5.859 -5.526 1.00 92.19 130 VAL A N 1
ATOM 993 C CA . VAL A 1 130 ? -7.455 5.541 -5.329 1.00 92.19 130 VAL A CA 1
ATOM 994 C C . VAL A 1 130 ? -7.879 5.765 -3.879 1.00 92.19 130 VAL A C 1
ATOM 996 O O . VAL A 1 130 ? -8.907 6.388 -3.630 1.00 92.19 130 VAL A O 1
ATOM 999 N N . VAL A 1 131 ? -7.084 5.304 -2.909 1.00 93.81 131 VAL A N 1
ATOM 1000 C CA . VAL A 1 131 ? -7.361 5.549 -1.484 1.00 93.81 131 VAL A CA 1
ATOM 1001 C C . VAL A 1 131 ? -7.370 7.044 -1.169 1.00 93.81 131 VAL A C 1
ATOM 1003 O O . VAL A 1 131 ? -8.264 7.511 -0.468 1.00 93.81 131 VAL A O 1
ATOM 1006 N N . LEU A 1 132 ? -6.407 7.801 -1.701 1.00 92.56 132 LEU A N 1
ATOM 1007 C CA . LEU A 1 132 ? -6.356 9.251 -1.537 1.00 92.56 132 LEU A CA 1
ATOM 1008 C C . LEU A 1 132 ? -7.593 9.931 -2.144 1.00 92.56 132 LEU A C 1
ATOM 1010 O O . LEU A 1 132 ? -8.172 10.794 -1.491 1.00 92.56 132 LEU A O 1
ATOM 1014 N N . SER A 1 133 ? -8.028 9.532 -3.345 1.00 89.06 133 SER A N 1
ATOM 1015 C CA . SER A 1 133 ? -9.232 10.069 -3.997 1.00 89.06 133 SER A CA 1
ATOM 1016 C C . SER A 1 133 ? -10.484 9.789 -3.170 1.00 89.06 133 SER A C 1
ATOM 1018 O O . SER A 1 133 ? -11.252 10.702 -2.889 1.00 89.06 133 SER A O 1
ATOM 1020 N N . LEU A 1 134 ? -10.658 8.540 -2.725 1.00 89.69 134 LEU A N 1
ATOM 1021 C CA . LEU A 1 134 ? -11.805 8.126 -1.917 1.00 89.69 134 LEU A CA 1
ATOM 1022 C C . LEU A 1 134 ? -11.902 8.921 -0.608 1.00 89.69 134 LEU A C 1
ATOM 1024 O O . LEU A 1 134 ? -13.000 9.255 -0.179 1.00 89.69 134 LEU A O 1
ATOM 1028 N N . LEU A 1 135 ? -10.768 9.252 0.016 1.00 91.00 135 LEU A N 1
ATOM 1029 C CA . LEU A 1 135 ? -10.744 10.061 1.238 1.00 91.00 135 LEU A CA 1
ATOM 1030 C C . LEU A 1 135 ? -11.011 11.553 1.003 1.00 91.00 135 LEU A C 1
ATOM 1032 O O . LEU A 1 135 ? -11.431 12.230 1.938 1.00 91.00 135 LEU A O 1
ATOM 1036 N N . ARG A 1 136 ? -10.764 12.076 -0.205 1.00 87.94 136 ARG A N 1
ATOM 1037 C CA . ARG A 1 136 ? -11.083 13.471 -0.557 1.00 87.94 136 ARG A CA 1
ATOM 1038 C C . ARG A 1 136 ? -12.552 13.668 -0.958 1.00 87.94 136 ARG A C 1
ATOM 1040 O O . ARG A 1 136 ? -13.026 14.797 -0.894 1.00 87.94 136 ARG A O 1
ATOM 1047 N N . GLY A 1 137 ? -13.263 12.596 -1.315 1.00 77.81 137 GLY A N 1
ATOM 1048 C CA . GLY A 1 137 ? -14.672 12.634 -1.724 1.00 77.81 137 GLY A CA 1
ATOM 1049 C C . GLY A 1 137 ? -14.890 13.025 -3.194 1.00 77.81 137 GLY A C 1
ATOM 1050 O O . GLY A 1 137 ? -13.958 13.405 -3.899 1.00 77.81 137 GLY A O 1
ATOM 1051 N N . GLU A 1 138 ? -16.141 12.910 -3.658 1.00 55.84 138 GLU A N 1
ATOM 1052 C CA . GLU A 1 138 ? -16.549 13.076 -5.069 1.00 55.84 138 GLU A CA 1
ATOM 1053 C C . GLU A 1 138 ? -16.317 14.494 -5.632 1.00 55.84 138 GLU A C 1
ATOM 1055 O O . GLU A 1 138 ? -16.052 14.637 -6.824 1.00 55.84 138 GLU A O 1
ATOM 1060 N N . GLU A 1 139 ? -16.346 15.539 -4.794 1.00 49.19 139 GLU A N 1
ATOM 1061 C CA . GLU A 1 139 ? -16.102 16.932 -5.222 1.00 49.19 139 GLU A CA 1
ATOM 1062 C C . GLU A 1 139 ? -14.623 17.227 -5.519 1.00 49.19 139 GLU A C 1
ATOM 1064 O O . GLU A 1 139 ? -14.297 18.164 -6.247 1.00 49.19 139 GLU A O 1
ATOM 1069 N N . ALA A 1 140 ? -13.712 16.396 -5.015 1.00 49.69 140 ALA A N 1
ATOM 1070 C CA . ALA A 1 140 ? -12.296 16.457 -5.325 1.00 49.69 140 ALA A CA 1
ATOM 1071 C C . ALA A 1 140 ? -11.951 15.275 -6.230 1.00 49.69 140 ALA A C 1
ATOM 1073 O O . ALA A 1 140 ? -11.407 14.272 -5.770 1.00 49.69 140 ALA A O 1
ATOM 1074 N N . ALA A 1 141 ? -12.276 15.411 -7.521 1.00 46.34 141 ALA A N 1
ATOM 1075 C CA . ALA A 1 141 ? -11.903 14.501 -8.604 1.00 46.34 141 ALA A CA 1
ATOM 1076 C C . ALA A 1 141 ? -10.404 14.150 -8.537 1.00 46.34 141 ALA A C 1
ATOM 1078 O O . ALA A 1 141 ? -9.539 14.831 -9.082 1.00 46.34 141 ALA A O 1
ATOM 1079 N N . GLY A 1 142 ? -10.089 13.109 -7.771 1.00 46.91 142 GLY A N 1
ATOM 1080 C CA . GLY A 1 142 ? -8.728 12.724 -7.425 1.00 46.91 142 GLY A CA 1
ATOM 1081 C C . GLY A 1 142 ? -8.322 11.407 -8.053 1.00 46.91 142 GLY A C 1
ATOM 1082 O O . GLY A 1 142 ? -7.216 10.946 -7.783 1.00 46.91 142 GLY A O 1
ATOM 1083 N N . VAL A 1 143 ? -9.209 10.763 -8.814 1.00 56.41 143 VAL A N 1
ATOM 1084 C CA . VAL A 1 143 ? -8.826 9.664 -9.698 1.00 56.41 143 VAL A CA 1
ATOM 1085 C C . VAL A 1 143 ? -8.071 10.335 -10.844 1.00 56.41 143 VAL A C 1
ATOM 1087 O O . VAL A 1 143 ? -8.664 11.195 -11.497 1.00 56.41 143 VAL A O 1
ATOM 1090 N N . PRO A 1 144 ? -6.771 10.046 -11.064 1.00 58.81 144 PRO A N 1
ATOM 1091 C CA . PRO A 1 144 ? -6.092 10.534 -12.255 1.00 58.81 144 PRO A CA 1
ATOM 1092 C C . PRO A 1 144 ? -6.987 10.320 -13.489 1.00 58.81 144 PRO A C 1
ATOM 1094 O O . PRO A 1 144 ? -7.573 9.241 -13.604 1.00 58.81 144 PRO A O 1
ATOM 1097 N N . PRO A 1 145 ? -7.112 11.303 -14.398 1.00 61.62 145 PRO A N 1
ATOM 1098 C CA . PRO A 1 145 ? -7.995 11.189 -15.565 1.00 61.62 145 PRO A CA 1
ATOM 1099 C C . PRO A 1 145 ? -7.724 9.916 -16.385 1.00 61.62 145 PRO A C 1
ATOM 1101 O O . PRO A 1 145 ? -8.634 9.366 -16.994 1.00 61.62 145 PRO A O 1
ATOM 1104 N N . ASP A 1 146 ? -6.501 9.389 -16.288 1.00 74.38 146 ASP A N 1
ATOM 1105 C CA . ASP A 1 146 ? -6.037 8.207 -17.005 1.00 74.38 146 ASP A CA 1
ATOM 1106 C C . ASP A 1 146 ? -5.981 6.925 -16.151 1.00 74.38 146 ASP A C 1
ATOM 1108 O O . ASP A 1 146 ? -5.346 5.959 -16.570 1.00 74.38 146 ASP A O 1
ATOM 1112 N N . VAL A 1 147 ? -6.590 6.858 -14.952 1.00 80.19 147 VAL A N 1
ATOM 1113 C CA . VAL A 1 147 ? -6.527 5.624 -14.129 1.00 80.19 147 VAL A CA 1
ATOM 1114 C C . VAL A 1 147 ? -7.061 4.422 -14.885 1.00 80.19 147 VAL A C 1
ATOM 1116 O O . VAL A 1 147 ? -6.439 3.367 -14.828 1.00 80.19 147 VAL A O 1
ATOM 1119 N N . GLU A 1 148 ? -8.173 4.564 -15.603 1.00 81.25 148 GLU A N 1
ATOM 1120 C CA . GLU A 1 148 ? -8.743 3.438 -16.342 1.00 81.25 148 GLU A CA 1
ATOM 1121 C C . GLU A 1 148 ? -7.780 2.950 -17.433 1.00 81.25 148 GLU A C 1
ATOM 1123 O O . GLU A 1 148 ? -7.431 1.772 -17.458 1.00 81.25 148 GLU A O 1
ATOM 1128 N N . ALA A 1 149 ? -7.228 3.870 -18.230 1.00 84.88 149 ALA A N 1
ATOM 1129 C CA . ALA A 1 149 ? -6.205 3.554 -19.227 1.00 84.88 149 ALA A CA 1
ATOM 1130 C C . ALA A 1 149 ? -4.949 2.926 -18.592 1.00 84.88 149 ALA A C 1
ATOM 1132 O O . ALA A 1 149 ? -4.320 2.023 -19.149 1.00 84.88 149 ALA A O 1
ATOM 1133 N N . GLU A 1 150 ? -4.570 3.364 -17.390 1.00 87.00 150 GLU A N 1
ATOM 1134 C CA . GLU A 1 150 ? -3.468 2.760 -16.658 1.00 87.00 150 GLU A CA 1
ATOM 1135 C C . GLU A 1 150 ? -3.763 1.337 -16.177 1.00 87.00 150 GLU A C 1
ATOM 1137 O O . GLU A 1 150 ? -2.873 0.484 -16.245 1.00 87.00 150 GLU A O 1
ATOM 1142 N N . LEU A 1 151 ? -4.980 1.076 -15.697 1.00 87.00 151 LEU A N 1
ATOM 1143 C CA . LEU A 1 151 ? -5.431 -0.251 -15.282 1.00 87.00 151 LEU A CA 1
ATOM 1144 C C . LEU A 1 151 ? -5.508 -1.202 -16.481 1.00 87.00 151 LEU A C 1
ATOM 1146 O O . LEU A 1 151 ? -5.045 -2.340 -16.388 1.00 87.00 151 LEU A O 1
ATOM 1150 N N . GLU A 1 152 ? -6.009 -0.729 -17.621 1.00 86.38 152 GLU A N 1
ATOM 1151 C CA . GLU A 1 152 ? -6.010 -1.472 -18.883 1.00 86.38 152 GLU A CA 1
ATOM 1152 C C . GLU A 1 152 ? -4.592 -1.825 -19.331 1.00 86.38 152 GLU A C 1
ATOM 1154 O O . GLU A 1 152 ? -4.304 -2.988 -19.621 1.00 86.38 152 GLU A O 1
ATOM 1159 N N . GLN A 1 153 ? -3.671 -0.859 -19.309 1.00 86.12 153 GLN A N 1
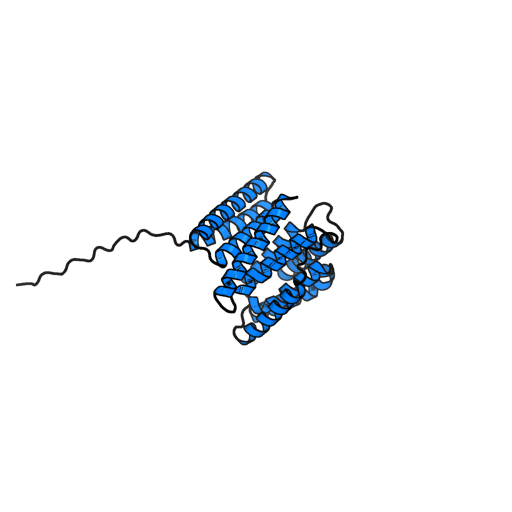ATOM 1160 C CA . GLN A 1 153 ? -2.283 -1.113 -19.683 1.00 86.12 153 GLN A CA 1
ATOM 1161 C C . GLN A 1 153 ? -1.613 -2.122 -18.739 1.00 86.12 153 GLN A C 1
ATOM 1163 O O . GLN A 1 153 ? -0.836 -2.953 -19.199 1.00 86.12 153 GLN A O 1
ATOM 1168 N N . ILE A 1 154 ? -1.902 -2.089 -17.432 1.00 86.31 154 ILE A N 1
ATOM 1169 C CA . ILE A 1 154 ? -1.396 -3.101 -16.488 1.00 86.31 154 ILE A CA 1
ATOM 1170 C C . ILE A 1 154 ? -1.903 -4.496 -16.856 1.00 86.31 154 ILE A C 1
ATOM 1172 O O . ILE A 1 154 ? -1.115 -5.442 -16.879 1.00 86.31 154 ILE A O 1
ATOM 1176 N N . ALA A 1 155 ? -3.199 -4.629 -17.142 1.00 82.19 155 ALA A N 1
ATOM 1177 C CA . ALA A 1 155 ? -3.790 -5.905 -17.523 1.00 82.19 155 ALA A CA 1
ATOM 1178 C C . ALA A 1 155 ? -3.191 -6.430 -18.842 1.00 82.19 155 ALA A C 1
ATOM 1180 O O . ALA A 1 155 ? -2.837 -7.607 -18.931 1.00 82.19 155 ALA A O 1
ATOM 1181 N N . ALA A 1 156 ? -2.995 -5.553 -19.831 1.00 82.94 156 ALA A N 1
ATOM 1182 C CA . ALA A 1 156 ? -2.367 -5.888 -21.109 1.00 82.94 156 ALA A CA 1
ATOM 1183 C C . ALA A 1 156 ? -0.889 -6.298 -20.954 1.00 82.94 156 ALA A C 1
ATOM 1185 O O . ALA A 1 156 ? -0.448 -7.292 -21.546 1.00 82.94 156 ALA A O 1
ATOM 1186 N N . ASP A 1 157 ? -0.128 -5.573 -20.126 1.00 82.38 157 ASP A N 1
ATOM 1187 C CA . ASP A 1 157 ? 1.269 -5.890 -19.814 1.00 82.38 157 ASP A CA 1
ATOM 1188 C C . ASP A 1 157 ? 1.376 -7.262 -19.134 1.00 82.38 157 ASP A C 1
ATOM 1190 O O . ASP A 1 157 ? 2.245 -8.064 -19.486 1.00 82.38 157 ASP A O 1
ATOM 1194 N N . ALA A 1 158 ? 0.476 -7.552 -18.189 1.00 79.50 158 ALA A N 1
ATOM 1195 C CA . ALA A 1 158 ? 0.435 -8.818 -17.468 1.00 79.50 158 ALA A CA 1
ATOM 1196 C C . ALA A 1 158 ? 0.069 -10.000 -18.373 1.00 79.50 158 ALA A C 1
ATOM 1198 O O . ALA A 1 158 ? 0.722 -11.040 -18.290 1.00 79.50 158 ALA A O 1
ATOM 1199 N N . ALA A 1 159 ? -0.902 -9.838 -19.278 1.00 76.38 159 ALA A N 1
ATOM 1200 C CA . ALA A 1 159 ? -1.239 -10.855 -20.277 1.00 76.38 159 ALA A CA 1
ATOM 1201 C C . ALA A 1 159 ? -0.037 -11.154 -21.194 1.00 76.38 159 ALA A C 1
ATOM 1203 O O . ALA A 1 159 ? 0.387 -12.302 -21.329 1.00 76.38 159 ALA A O 1
ATOM 1204 N N . SER A 1 160 ? 0.604 -10.102 -21.713 1.00 73.81 160 SER A N 1
ATOM 1205 C CA . SER A 1 160 ? 1.781 -10.196 -22.594 1.00 73.81 160 SER A CA 1
ATOM 1206 C C . SER A 1 160 ? 3.034 -10.764 -21.906 1.00 73.81 160 SER A C 1
ATOM 1208 O O . SER A 1 160 ? 3.972 -11.227 -22.573 1.00 73.81 160 SER A O 1
ATOM 1210 N N . ALA A 1 161 ? 3.115 -10.650 -20.577 1.00 68.56 161 ALA A N 1
ATOM 1211 C CA . ALA A 1 161 ? 4.186 -11.202 -19.754 1.00 68.56 161 ALA A CA 1
ATOM 1212 C C . ALA A 1 161 ? 3.889 -12.642 -19.316 1.00 68.56 161 ALA A C 1
ATOM 1214 O O . ALA A 1 161 ? 4.808 -13.459 -19.318 1.00 68.56 161 ALA A O 1
ATOM 1215 N N . GLY A 1 162 ? 2.631 -12.972 -19.006 1.00 59.00 162 GLY A N 1
ATOM 1216 C CA . GLY A 1 162 ? 2.183 -14.303 -18.589 1.00 59.00 162 GLY A CA 1
ATOM 1217 C C . GLY A 1 162 ? 2.460 -15.393 -19.627 1.00 59.00 162 GLY A C 1
ATOM 1218 O O . GLY A 1 162 ? 2.840 -16.504 -19.259 1.00 59.00 162 GLY A O 1
ATOM 1219 N N . GLU A 1 163 ? 2.395 -15.051 -20.916 1.00 56.66 163 GLU A N 1
ATOM 1220 C CA . GLU A 1 163 ? 2.795 -15.937 -22.022 1.00 56.66 163 GLU A CA 1
ATOM 1221 C C . GLU A 1 163 ? 4.294 -16.290 -22.002 1.00 56.66 163 GLU A C 1
ATOM 1223 O O . GLU A 1 163 ? 4.696 -17.360 -22.455 1.00 56.66 163 GLU A O 1
ATOM 1228 N N . ARG A 1 164 ? 5.136 -15.407 -21.447 1.00 57.94 164 ARG A N 1
ATOM 1229 C CA . ARG A 1 164 ? 6.605 -15.539 -21.435 1.00 57.94 164 ARG A CA 1
ATOM 1230 C C . ARG A 1 164 ? 7.173 -15.970 -20.083 1.00 57.94 164 ARG A C 1
ATOM 1232 O O . ARG A 1 164 ? 8.230 -16.598 -20.037 1.00 57.94 164 ARG A O 1
ATOM 1239 N N . ARG A 1 165 ? 6.505 -15.621 -18.981 1.00 60.97 165 ARG A N 1
ATOM 1240 C CA . ARG A 1 165 ? 6.849 -15.956 -17.593 1.00 60.97 165 ARG A CA 1
ATOM 1241 C C . ARG A 1 165 ? 5.567 -16.089 -16.776 1.00 60.97 165 ARG A C 1
ATOM 1243 O O . ARG A 1 165 ? 4.961 -15.099 -16.368 1.00 60.97 165 ARG A O 1
ATOM 1250 N N . ARG A 1 166 ? 5.188 -17.337 -16.506 1.00 65.75 166 ARG A N 1
ATOM 1251 C CA . ARG A 1 166 ? 4.097 -17.667 -15.589 1.00 65.75 166 ARG A CA 1
ATOM 1252 C C . ARG A 1 166 ? 4.549 -17.409 -14.153 1.00 65.75 166 ARG A C 1
ATOM 1254 O O . ARG A 1 166 ? 5.215 -18.249 -13.554 1.00 65.75 166 ARG A O 1
ATOM 1261 N N . ASP A 1 167 ? 4.228 -16.232 -13.628 1.00 81.06 167 ASP A N 1
ATOM 1262 C CA . ASP A 1 167 ? 4.437 -15.883 -12.226 1.00 81.06 167 ASP A CA 1
ATOM 1263 C C . ASP A 1 167 ? 3.132 -15.395 -11.578 1.00 81.06 167 ASP A C 1
ATOM 1265 O O . ASP A 1 167 ? 2.217 -14.909 -12.246 1.00 81.06 167 ASP A O 1
ATOM 1269 N N . PHE A 1 168 ? 3.043 -15.562 -10.258 1.00 86.12 168 PHE A N 1
ATOM 1270 C CA . PHE A 1 168 ? 1.872 -15.181 -9.468 1.00 86.12 168 PHE A CA 1
ATOM 1271 C C . PHE A 1 168 ? 1.465 -13.716 -9.648 1.00 86.12 168 PHE A C 1
ATOM 1273 O O . PHE A 1 168 ? 0.278 -13.407 -9.658 1.00 86.12 168 PHE A O 1
ATOM 1280 N N . TRP A 1 169 ? 2.436 -12.807 -9.767 1.00 86.25 169 TRP A N 1
ATOM 1281 C CA . TRP A 1 169 ? 2.171 -11.371 -9.791 1.00 86.25 169 TRP A CA 1
ATOM 1282 C C . TRP A 1 169 ? 1.515 -10.946 -11.103 1.00 86.25 169 TRP A C 1
ATOM 1284 O O . TRP A 1 169 ? 0.590 -10.138 -11.071 1.00 86.25 169 TRP A O 1
ATOM 1294 N N . ASN A 1 170 ? 1.919 -11.547 -12.223 1.00 85.25 170 ASN A N 1
ATOM 1295 C CA . ASN A 1 170 ? 1.242 -11.388 -13.508 1.00 85.25 170 ASN A CA 1
ATOM 1296 C C . ASN A 1 170 ? -0.158 -12.015 -13.463 1.00 85.25 170 ASN A C 1
ATOM 1298 O O . ASN A 1 170 ? -1.104 -11.427 -13.976 1.00 85.25 170 ASN A O 1
ATOM 1302 N N . ALA A 1 171 ? -0.313 -13.171 -12.807 1.00 87.62 171 ALA A N 1
ATOM 1303 C CA . ALA A 1 171 ? -1.603 -13.856 -12.710 1.00 87.62 171 ALA A CA 1
ATOM 1304 C C . ALA A 1 171 ? -2.654 -13.063 -11.912 1.00 87.62 171 ALA A C 1
ATOM 1306 O O . ALA A 1 171 ? -3.820 -13.040 -12.296 1.00 87.62 171 ALA A O 1
ATOM 1307 N N . ILE A 1 172 ? -2.259 -12.383 -10.829 1.00 90.88 172 ILE A N 1
ATOM 1308 C CA . ILE A 1 172 ? -3.189 -11.564 -10.034 1.00 90.88 172 ILE A CA 1
ATOM 1309 C C . ILE A 1 172 ? -3.348 -10.133 -10.555 1.00 90.88 172 ILE A C 1
ATOM 1311 O O . ILE A 1 172 ? -4.205 -9.409 -10.059 1.00 90.88 172 ILE A O 1
ATOM 1315 N N . ALA A 1 173 ? -2.543 -9.690 -11.524 1.00 90.00 173 ALA A N 1
ATOM 1316 C CA . ALA A 1 173 ? -2.588 -8.312 -12.009 1.00 90.00 173 ALA A CA 1
ATOM 1317 C C . ALA A 1 173 ? -3.981 -7.879 -12.509 1.00 90.00 173 ALA A C 1
ATOM 1319 O O . ALA A 1 173 ? -4.438 -6.823 -12.071 1.00 90.00 173 ALA A O 1
ATOM 1320 N N . PRO A 1 174 ? -4.711 -8.677 -13.320 1.00 90.56 174 PRO A N 1
ATOM 1321 C CA . PRO A 1 174 ? -6.080 -8.330 -13.703 1.00 90.56 174 PRO A CA 1
ATOM 1322 C C . PRO A 1 174 ? -7.030 -8.256 -12.501 1.00 90.56 174 PRO A C 1
ATOM 1324 O O . PRO A 1 174 ? -7.891 -7.382 -12.452 1.00 90.56 174 PRO A O 1
ATOM 1327 N N . VAL A 1 175 ? -6.840 -9.130 -11.506 1.00 94.56 175 VAL A N 1
ATOM 1328 C CA . VAL A 1 175 ? -7.651 -9.168 -10.277 1.00 94.56 175 VAL A CA 1
ATOM 1329 C C . VAL A 1 175 ? -7.438 -7.905 -9.441 1.00 94.56 175 VAL A C 1
ATOM 1331 O O . VAL A 1 175 ? -8.389 -7.314 -8.941 1.00 94.56 175 VAL A O 1
ATOM 1334 N N . GLU A 1 176 ? -6.193 -7.449 -9.329 1.00 93.50 176 GLU A N 1
ATOM 1335 C CA . GLU A 1 176 ? -5.834 -6.210 -8.636 1.00 93.50 176 GLU A CA 1
ATOM 1336 C C . GLU A 1 176 ? -6.365 -4.969 -9.362 1.00 93.50 176 GLU A C 1
ATOM 1338 O O . GLU A 1 176 ? -6.797 -4.016 -8.716 1.00 93.50 176 GLU A O 1
ATOM 1343 N N . CYS A 1 177 ? -6.366 -4.971 -10.698 1.00 92.88 177 CYS A N 1
ATOM 1344 C CA . CYS A 1 177 ? -6.987 -3.894 -11.463 1.00 92.88 177 CYS A CA 1
ATOM 1345 C C . CYS A 1 177 ? -8.492 -3.836 -11.214 1.00 92.88 177 CYS A C 1
ATOM 1347 O O . CYS A 1 177 ? -9.041 -2.766 -10.954 1.00 92.88 177 CYS A O 1
ATOM 1349 N N . GLU A 1 178 ? -9.141 -4.996 -11.233 1.00 94.44 178 GLU A N 1
ATOM 1350 C CA . GLU A 1 178 ? -10.566 -5.115 -10.969 1.00 94.44 178 GLU A CA 1
ATOM 1351 C C . GLU A 1 178 ? -10.925 -4.669 -9.547 1.00 94.44 178 GLU A C 1
ATOM 1353 O O . GLU A 1 178 ? -11.864 -3.898 -9.364 1.00 94.44 178 GLU A O 1
ATOM 1358 N N . LEU A 1 179 ? -10.131 -5.057 -8.545 1.00 96.06 179 LEU A N 1
ATOM 1359 C CA . LEU A 1 179 ? -10.262 -4.569 -7.172 1.00 96.06 179 LEU A CA 1
ATOM 1360 C C . LEU A 1 179 ? -10.318 -3.033 -7.129 1.00 96.06 179 LEU A C 1
ATOM 1362 O O . LEU A 1 179 ? -11.232 -2.470 -6.526 1.00 96.06 179 LEU 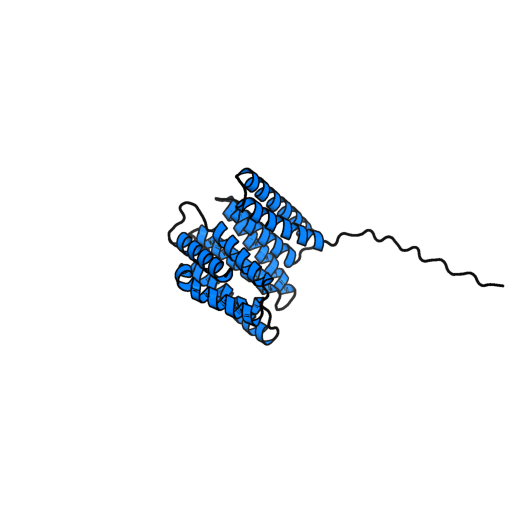A O 1
ATOM 1366 N N . LEU A 1 180 ? -9.372 -2.354 -7.789 1.00 94.06 180 LEU A N 1
ATOM 1367 C CA . LEU A 1 180 ? -9.307 -0.890 -7.807 1.00 94.06 180 LEU A CA 1
ATOM 1368 C C . LEU A 1 180 ? -10.508 -0.262 -8.527 1.00 94.06 180 LEU A C 1
ATOM 1370 O O . LEU A 1 180 ? -11.068 0.709 -8.015 1.00 94.06 180 LEU A O 1
ATOM 1374 N N . ARG A 1 181 ? -10.966 -0.837 -9.649 1.00 92.31 181 ARG A N 1
ATOM 1375 C CA . ARG A 1 181 ? -12.195 -0.386 -10.330 1.00 92.31 181 ARG A CA 1
ATOM 1376 C C . ARG A 1 181 ? -13.402 -0.443 -9.412 1.00 92.31 181 ARG A C 1
ATOM 1378 O O . ARG A 1 181 ? -14.138 0.532 -9.297 1.00 92.31 181 ARG A O 1
ATOM 1385 N N . ARG A 1 182 ? -13.585 -1.567 -8.718 1.00 94.06 182 ARG A N 1
ATOM 1386 C CA . ARG A 1 182 ? -14.725 -1.771 -7.815 1.00 94.06 182 ARG A CA 1
ATOM 1387 C C . ARG A 1 182 ? -14.652 -0.913 -6.556 1.00 94.06 182 ARG A C 1
ATOM 1389 O O . ARG A 1 182 ? -15.690 -0.527 -6.018 1.00 94.06 182 ARG A O 1
ATOM 1396 N N . MET A 1 183 ? -13.445 -0.575 -6.096 1.00 92.75 183 MET A N 1
ATOM 1397 C CA . MET A 1 183 ? -13.250 0.432 -5.048 1.00 92.75 183 MET A CA 1
ATOM 1398 C C . MET A 1 183 ? -13.750 1.808 -5.502 1.00 92.75 183 MET A C 1
ATOM 1400 O O . MET A 1 183 ? -14.510 2.434 -4.770 1.00 92.75 183 MET A O 1
ATOM 1404 N N . MET A 1 184 ? -13.371 2.251 -6.704 1.00 88.88 184 MET A N 1
ATOM 1405 C CA . MET A 1 184 ? -13.801 3.544 -7.256 1.00 88.88 184 MET A CA 1
ATOM 1406 C C . MET A 1 184 ? -15.298 3.575 -7.587 1.00 88.88 184 MET A C 1
ATOM 1408 O O . MET A 1 184 ? -15.963 4.567 -7.316 1.00 88.88 184 MET A O 1
ATOM 1412 N N . GLY A 1 185 ? -15.843 2.482 -8.126 1.00 87.50 185 GLY A N 1
ATOM 1413 C CA . GLY A 1 185 ? -17.263 2.363 -8.476 1.00 87.50 185 GLY A CA 1
ATOM 1414 C C . GLY A 1 185 ? -18.200 2.136 -7.285 1.00 87.50 185 GLY A C 1
ATOM 1415 O O . GLY A 1 185 ? -19.419 2.137 -7.450 1.00 87.50 185 GLY A O 1
ATOM 1416 N N . GLY A 1 186 ? -17.664 1.906 -6.081 1.00 87.69 186 GLY A N 1
ATOM 1417 C CA . GLY A 1 186 ? -18.463 1.707 -4.871 1.00 87.69 186 GLY A CA 1
ATOM 1418 C C . GLY A 1 186 ? -19.270 0.405 -4.823 1.00 87.69 186 GLY A C 1
ATOM 1419 O O . GLY A 1 186 ? -20.151 0.265 -3.969 1.00 87.69 186 GLY A O 1
ATOM 1420 N N . ASP A 1 187 ? -18.986 -0.552 -5.710 1.00 91.81 187 ASP A N 1
ATOM 1421 C CA . ASP A 1 187 ? -19.663 -1.850 -5.804 1.00 91.81 187 ASP A CA 1
ATOM 1422 C C . ASP A 1 187 ? -18.794 -3.032 -5.342 1.00 91.81 187 ASP A C 1
ATOM 1424 O O . ASP A 1 187 ? -19.208 -4.188 -5.460 1.00 91.81 187 ASP A O 1
ATOM 1428 N N . LEU A 1 188 ? -17.633 -2.752 -4.736 1.00 95.00 188 LEU A N 1
ATOM 1429 C CA . LEU A 1 188 ? -16.703 -3.762 -4.223 1.00 95.00 188 LEU A CA 1
ATOM 1430 C C . LEU A 1 188 ? -17.356 -4.806 -3.312 1.00 95.00 188 LEU A C 1
ATOM 1432 O O . LEU A 1 188 ? -17.071 -5.992 -3.435 1.00 95.00 188 LEU A O 1
ATOM 1436 N N . GLU A 1 189 ? -18.244 -4.389 -2.410 1.00 95.56 189 GLU A N 1
ATOM 1437 C CA . GLU A 1 189 ? -18.947 -5.305 -1.502 1.00 95.56 189 GLU A CA 1
ATOM 1438 C C . GLU A 1 189 ? -19.788 -6.346 -2.260 1.00 95.56 189 GLU A C 1
ATOM 1440 O O . GLU A 1 189 ? -19.806 -7.519 -1.880 1.00 95.56 189 GLU A O 1
ATOM 1445 N N . ARG A 1 190 ? -20.425 -5.938 -3.366 1.00 96.56 190 ARG A N 1
ATOM 1446 C CA . ARG A 1 190 ? -21.232 -6.819 -4.222 1.00 96.56 190 ARG A CA 1
ATOM 1447 C C . ARG A 1 190 ? -20.358 -7.785 -5.020 1.00 96.56 190 ARG A C 1
ATOM 1449 O O . ARG A 1 190 ? -20.760 -8.921 -5.228 1.00 96.56 190 ARG A O 1
ATOM 1456 N N . GLN A 1 191 ? -19.175 -7.342 -5.444 1.00 97.25 191 GLN A N 1
ATOM 1457 C CA . GLN A 1 191 ? -18.242 -8.128 -6.264 1.00 97.25 191 GLN A CA 1
ATOM 1458 C C . GLN A 1 191 ? -17.211 -8.921 -5.453 1.00 97.25 191 GLN A C 1
ATOM 1460 O O . GLN A 1 191 ? -16.335 -9.564 -6.027 1.00 97.25 191 GLN A O 1
ATOM 1465 N N . ALA A 1 192 ? -17.290 -8.878 -4.122 1.00 97.38 192 ALA A N 1
ATOM 1466 C CA . ALA A 1 192 ? -16.281 -9.461 -3.249 1.00 97.38 192 ALA A CA 1
ATOM 1467 C C . ALA A 1 192 ? -16.056 -10.961 -3.504 1.00 97.38 192 ALA A C 1
ATOM 1469 O O . ALA A 1 192 ? -14.907 -11.387 -3.549 1.00 97.38 192 ALA A O 1
ATOM 1470 N N . ASP A 1 193 ? -17.123 -11.741 -3.706 1.00 97.75 193 ASP A N 1
ATOM 1471 C CA . ASP A 1 193 ? -17.010 -13.191 -3.931 1.00 97.75 193 ASP A CA 1
ATOM 1472 C C . ASP A 1 193 ? -16.330 -13.492 -5.276 1.00 97.75 193 ASP A C 1
ATOM 1474 O O . ASP A 1 193 ? -15.370 -14.258 -5.321 1.00 97.75 193 ASP A O 1
ATOM 1478 N N . THR A 1 194 ? -16.716 -12.781 -6.341 1.00 97.69 194 THR A N 1
ATOM 1479 C CA . THR A 1 194 ? -16.066 -12.858 -7.660 1.00 97.69 194 THR A CA 1
ATOM 1480 C C . THR A 1 194 ? -14.566 -12.557 -7.575 1.00 97.69 194 THR A C 1
ATOM 1482 O O . THR A 1 194 ? -13.747 -13.254 -8.173 1.00 97.69 194 THR A O 1
ATOM 1485 N N . ILE A 1 195 ? -14.183 -11.527 -6.811 1.00 97.56 195 ILE A N 1
ATOM 1486 C CA . ILE A 1 195 ? -12.774 -11.153 -6.622 1.00 97.56 195 ILE A CA 1
ATOM 1487 C C . ILE A 1 195 ? -12.022 -12.225 -5.818 1.00 97.56 195 ILE A C 1
ATOM 1489 O O . ILE A 1 195 ? -10.885 -12.557 -6.157 1.00 97.56 195 ILE A O 1
ATOM 1493 N N . VAL A 1 196 ? -12.639 -12.789 -4.774 1.00 97.81 196 VAL A N 1
ATOM 1494 C CA . VAL A 1 196 ? -12.058 -13.892 -3.986 1.00 97.81 196 VAL A CA 1
ATOM 1495 C C . VAL A 1 196 ? -11.779 -15.101 -4.870 1.00 97.81 196 VAL A C 1
ATOM 1497 O O . VAL A 1 196 ? -10.675 -15.648 -4.818 1.00 97.81 196 VAL A O 1
ATOM 1500 N N . ASP A 1 197 ? -12.738 -15.494 -5.703 1.00 96.62 197 ASP A N 1
ATOM 1501 C CA . ASP A 1 197 ? -12.586 -16.634 -6.604 1.00 96.62 197 ASP A CA 1
ATOM 1502 C C . ASP A 1 197 ? -11.471 -16.396 -7.626 1.00 96.62 197 ASP A C 1
ATOM 1504 O O . ASP A 1 197 ? -10.633 -17.275 -7.837 1.00 96.62 197 ASP A O 1
ATOM 1508 N N . ALA A 1 198 ? -11.373 -15.183 -8.175 1.00 95.06 198 ALA A N 1
ATOM 1509 C CA . ALA A 1 198 ? -10.305 -14.813 -9.099 1.00 95.06 198 ALA A CA 1
ATOM 1510 C C . ALA A 1 198 ? -8.907 -14.871 -8.447 1.00 95.06 198 ALA A C 1
ATOM 1512 O O . ALA A 1 198 ? -7.965 -15.407 -9.037 1.00 95.06 198 ALA A O 1
ATOM 1513 N N . TYR A 1 199 ? -8.756 -14.388 -7.208 1.00 95.44 199 TYR A N 1
ATOM 1514 C CA . TYR A 1 199 ? -7.501 -14.525 -6.458 1.00 95.44 199 TYR A CA 1
ATOM 1515 C C . TYR A 1 199 ? -7.163 -15.984 -6.147 1.00 95.44 199 TYR A C 1
ATOM 1517 O O . TYR A 1 199 ? -6.000 -16.380 -6.252 1.00 95.44 199 TYR A O 1
ATOM 1525 N N . ARG A 1 200 ? -8.157 -16.788 -5.752 1.00 93.75 200 ARG A N 1
ATOM 1526 C CA . ARG A 1 200 ? -7.969 -18.216 -5.467 1.00 93.75 200 ARG A CA 1
ATOM 1527 C C . ARG A 1 200 ? -7.521 -18.967 -6.709 1.00 93.75 200 ARG A C 1
ATOM 1529 O O . ARG A 1 200 ? -6.591 -19.763 -6.615 1.00 93.75 200 ARG A O 1
ATOM 1536 N N . GLU A 1 201 ? -8.122 -18.680 -7.855 1.00 92.31 201 GLU A N 1
ATOM 1537 C CA . GLU A 1 201 ? -7.756 -19.307 -9.120 1.00 92.31 201 GLU A CA 1
ATOM 1538 C C . GLU A 1 201 ? -6.326 -18.947 -9.539 1.00 92.31 201 GLU A C 1
ATOM 1540 O O . GLU A 1 201 ? -5.499 -19.833 -9.767 1.00 92.31 201 GLU A O 1
ATOM 1545 N N . ALA A 1 202 ? -5.973 -17.659 -9.503 1.00 89.62 202 ALA A N 1
ATOM 1546 C CA . ALA A 1 202 ? -4.604 -17.216 -9.760 1.00 89.62 202 ALA A CA 1
ATOM 1547 C C . ALA A 1 202 ? -3.588 -17.848 -8.784 1.00 89.62 202 ALA A C 1
ATOM 1549 O O . ALA A 1 202 ? -2.475 -18.214 -9.177 1.00 89.62 202 ALA A O 1
ATOM 1550 N N . ASN A 1 203 ? -3.968 -18.022 -7.512 1.00 89.94 203 ASN A N 1
ATOM 1551 C CA . ASN A 1 203 ? -3.120 -18.648 -6.501 1.00 89.94 203 ASN A CA 1
ATOM 1552 C C . ASN A 1 203 ? -2.954 -20.162 -6.710 1.00 89.94 203 ASN A C 1
ATOM 1554 O O . ASN A 1 203 ? -1.844 -20.655 -6.530 1.00 89.94 203 ASN A O 1
ATOM 1558 N N . ARG A 1 204 ? -4.002 -20.895 -7.118 1.00 88.12 204 ARG A N 1
ATOM 1559 C CA . ARG A 1 204 ? -3.909 -22.334 -7.439 1.00 88.12 204 ARG A CA 1
ATOM 1560 C C . ARG A 1 204 ? -2.930 -22.602 -8.578 1.00 88.12 204 ARG A C 1
ATOM 1562 O O . ARG A 1 204 ? -2.195 -23.581 -8.519 1.00 88.12 204 ARG A O 1
ATOM 1569 N N . GLY A 1 205 ? -2.915 -21.736 -9.592 1.00 80.12 205 GLY A N 1
ATOM 1570 C CA . GLY A 1 205 ? -2.036 -21.901 -10.748 1.00 80.12 205 GLY A CA 1
ATOM 1571 C C . GLY A 1 205 ? -0.569 -21.570 -10.463 1.00 80.12 205 GLY A C 1
ATOM 1572 O O . GLY A 1 205 ? 0.321 -22.273 -10.939 1.00 80.12 205 GLY A O 1
ATOM 1573 N N . PHE A 1 206 ? -0.304 -20.491 -9.713 1.00 79.06 206 PHE A N 1
ATOM 1574 C CA . PHE A 1 206 ? 1.029 -19.863 -9.703 1.00 79.06 206 PHE A CA 1
ATOM 1575 C C . PHE A 1 206 ? 1.506 -19.352 -8.341 1.00 79.06 206 PHE A C 1
ATOM 1577 O O . PHE A 1 206 ? 2.631 -18.856 -8.238 1.00 79.06 206 PHE A O 1
ATOM 1584 N N . GLY A 1 207 ? 0.662 -19.405 -7.312 1.00 81.88 207 GLY A N 1
ATOM 1585 C CA . GLY A 1 207 ? 0.904 -18.748 -6.034 1.00 81.88 207 GLY A CA 1
ATOM 1586 C C . GLY A 1 207 ? 1.492 -19.648 -4.957 1.00 81.88 207 GLY A C 1
ATOM 1587 O O . GLY A 1 207 ? 1.332 -20.864 -4.943 1.00 81.88 207 GLY A O 1
ATOM 1588 N N . SER A 1 208 ? 2.166 -19.014 -4.000 1.00 87.62 208 SER A N 1
ATOM 1589 C CA . SER A 1 208 ? 2.553 -19.622 -2.728 1.00 87.62 208 SER A CA 1
ATOM 1590 C C . SER A 1 208 ? 1.762 -18.997 -1.575 1.00 87.62 208 SER A C 1
ATOM 1592 O O . SER A 1 208 ? 1.398 -17.817 -1.647 1.00 87.62 208 SER A O 1
ATOM 1594 N N . PRO A 1 209 ? 1.595 -19.706 -0.440 1.00 87.81 209 PRO A N 1
ATOM 1595 C CA . PRO A 1 209 ? 0.931 -19.149 0.741 1.00 87.81 209 PRO A CA 1
ATOM 1596 C C . PRO A 1 209 ? 1.525 -17.811 1.200 1.00 87.81 209 PRO A C 1
ATOM 1598 O O . PRO A 1 209 ? 0.815 -16.931 1.673 1.00 87.81 209 PRO A O 1
ATOM 1601 N N . ARG A 1 210 ? 2.840 -17.619 1.034 1.00 88.19 210 ARG A N 1
ATOM 1602 C CA . ARG A 1 210 ? 3.520 -16.359 1.369 1.00 88.19 210 ARG A CA 1
ATOM 1603 C C . ARG A 1 210 ? 3.095 -15.201 0.461 1.00 88.19 210 ARG A C 1
ATOM 1605 O O . ARG A 1 210 ? 2.975 -14.073 0.937 1.00 88.19 210 ARG A O 1
ATOM 1612 N N . GLN A 1 211 ? 2.909 -15.457 -0.830 1.00 90.50 211 GLN A N 1
ATOM 1613 C CA . GLN A 1 211 ? 2.484 -14.425 -1.773 1.00 90.50 211 GLN A CA 1
ATOM 1614 C C . GLN A 1 211 ? 1.025 -14.039 -1.534 1.00 90.50 211 GLN A C 1
ATOM 1616 O O . GLN A 1 211 ? 0.737 -12.849 -1.436 1.00 90.50 211 GLN A O 1
ATOM 1621 N N . LEU A 1 212 ? 0.144 -15.019 -1.309 1.00 91.88 212 LEU A N 1
ATOM 1622 C CA . LEU A 1 212 ? -1.246 -14.743 -0.946 1.00 91.88 212 LEU A CA 1
ATOM 1623 C C . LEU A 1 212 ? -1.350 -13.965 0.374 1.00 91.88 212 LEU A C 1
ATOM 1625 O O . LEU A 1 212 ? -2.082 -12.982 0.447 1.00 91.88 212 LEU A O 1
ATOM 1629 N N . ARG A 1 213 ? -0.540 -14.306 1.389 1.00 91.00 213 ARG A N 1
ATOM 1630 C CA . ARG A 1 213 ? -0.450 -13.506 2.626 1.00 91.00 213 ARG A CA 1
ATOM 1631 C C . ARG A 1 213 ? -0.093 -12.044 2.361 1.00 91.00 213 ARG A C 1
ATOM 1633 O O . ARG A 1 213 ? -0.651 -11.169 3.007 1.00 91.00 213 ARG A O 1
ATOM 1640 N N . SER A 1 214 ? 0.774 -11.763 1.387 1.00 89.44 214 SER A N 1
ATOM 1641 C CA . SER A 1 214 ? 1.122 -10.377 1.035 1.00 89.44 214 SER A CA 1
ATOM 1642 C C . SER A 1 214 ? -0.068 -9.614 0.434 1.00 89.44 214 SER A C 1
ATOM 1644 O O . SER A 1 214 ? -0.199 -8.415 0.670 1.00 89.44 214 SER A O 1
ATOM 1646 N N . VAL A 1 215 ? -0.948 -10.298 -0.307 1.00 93.31 215 VAL A N 1
ATOM 1647 C CA . VAL A 1 215 ? -2.214 -9.725 -0.802 1.00 93.31 215 VAL A CA 1
ATOM 1648 C C . VAL A 1 215 ? -3.158 -9.443 0.367 1.00 93.31 215 VAL A C 1
ATOM 1650 O O . VAL A 1 215 ? -3.667 -8.333 0.491 1.00 93.31 215 VAL A O 1
ATOM 1653 N N . VAL A 1 216 ? -3.334 -10.408 1.273 1.00 94.69 216 VAL A N 1
ATOM 1654 C CA . VAL A 1 216 ? -4.179 -10.271 2.474 1.00 94.69 216 VAL A CA 1
ATOM 1655 C C . VAL A 1 216 ? -3.712 -9.114 3.370 1.00 94.69 216 VAL A C 1
ATOM 1657 O O . VAL A 1 216 ? -4.534 -8.305 3.797 1.00 94.69 216 VAL A O 1
ATOM 1660 N N . GLU A 1 217 ? -2.401 -8.994 3.610 1.00 92.19 217 GLU A N 1
ATOM 1661 C CA . GLU A 1 217 ? -1.787 -7.871 4.338 1.00 92.19 217 GLU A CA 1
ATOM 1662 C C . GLU A 1 217 ? -2.081 -6.528 3.656 1.00 92.19 217 GLU A C 1
ATOM 1664 O O . GLU A 1 217 ? -2.401 -5.544 4.321 1.00 92.19 217 GLU A O 1
ATOM 1669 N N . HIS A 1 218 ? -1.990 -6.474 2.326 1.00 93.62 218 HIS A N 1
ATOM 1670 C CA . HIS A 1 218 ? -2.265 -5.255 1.573 1.00 93.62 218 HIS A CA 1
ATOM 1671 C C . HIS A 1 218 ? -3.746 -4.855 1.655 1.00 93.62 218 HIS A C 1
ATOM 1673 O O . HIS A 1 218 ? -4.043 -3.695 1.924 1.00 93.62 218 HIS A O 1
ATOM 1679 N N . LEU A 1 219 ? -4.675 -5.804 1.504 1.00 96.25 219 LEU A N 1
ATOM 1680 C CA . LEU A 1 219 ? -6.115 -5.557 1.650 1.00 96.25 219 LEU A CA 1
ATOM 1681 C C . LEU A 1 219 ? -6.476 -5.051 3.053 1.00 96.25 219 LEU A C 1
ATOM 1683 O O . LEU A 1 219 ? -7.299 -4.143 3.185 1.00 96.25 219 LEU A O 1
ATOM 1687 N N . ALA A 1 220 ? -5.852 -5.617 4.094 1.00 94.31 220 ALA A N 1
ATOM 1688 C CA . ALA A 1 220 ? -6.012 -5.145 5.468 1.00 94.31 220 ALA A CA 1
ATOM 1689 C C . ALA A 1 220 ? -5.572 -3.680 5.601 1.00 94.31 220 ALA A C 1
ATOM 1691 O O . ALA A 1 220 ? -6.364 -2.847 6.043 1.00 94.31 220 ALA A O 1
ATOM 1692 N N . LEU A 1 221 ? -4.372 -3.365 5.105 1.00 95.00 221 LEU A N 1
ATOM 1693 C CA . LEU A 1 221 ? -3.803 -2.022 5.154 1.00 95.00 221 LEU A CA 1
ATOM 1694 C C . LEU A 1 221 ? -4.692 -0.984 4.450 1.00 95.00 221 LEU A C 1
ATOM 1696 O O . LEU A 1 221 ? -4.958 0.079 5.007 1.00 95.00 221 LEU A O 1
ATOM 1700 N N . LEU A 1 222 ? -5.199 -1.287 3.248 1.00 96.44 222 LEU A N 1
ATOM 1701 C CA . LEU A 1 222 ? -6.125 -0.388 2.542 1.00 96.44 222 LEU A CA 1
ATOM 1702 C C . LEU A 1 222 ? -7.410 -0.158 3.353 1.00 96.44 222 LEU A C 1
ATOM 1704 O O . LEU A 1 222 ? -7.879 0.974 3.470 1.00 96.44 222 LEU A O 1
ATOM 1708 N N . GLY A 1 223 ? -7.960 -1.221 3.945 1.00 95.25 223 GLY A N 1
ATOM 1709 C CA . GLY A 1 223 ? -9.157 -1.140 4.778 1.00 95.25 223 GLY A CA 1
ATOM 1710 C C . GLY A 1 223 ? -8.955 -0.296 6.038 1.00 95.25 223 GLY A C 1
ATOM 1711 O O . GLY A 1 223 ? -9.857 0.442 6.421 1.00 95.25 223 GLY A O 1
ATOM 1712 N N . GLU A 1 224 ? -7.780 -0.365 6.661 1.00 94.25 224 GLU A N 1
ATOM 1713 C CA . GLU A 1 224 ? -7.422 0.427 7.844 1.00 94.25 224 GLU A CA 1
ATOM 1714 C C . GLU A 1 224 ? -7.295 1.917 7.527 1.00 94.25 224 GLU A C 1
ATOM 1716 O O . GLU A 1 224 ? -7.824 2.751 8.263 1.00 94.25 224 GLU A O 1
ATOM 1721 N N . ILE A 1 225 ? -6.660 2.257 6.403 1.00 95.50 225 ILE A N 1
ATOM 1722 C CA . ILE A 1 225 ? -6.538 3.650 5.952 1.00 95.50 225 ILE A CA 1
ATOM 1723 C C . ILE A 1 225 ? -7.924 4.252 5.673 1.00 95.50 225 ILE A C 1
ATOM 1725 O O . ILE A 1 225 ? -8.180 5.410 6.013 1.00 95.50 225 ILE A O 1
ATOM 1729 N N . LEU A 1 226 ? -8.829 3.468 5.081 1.00 94.50 226 LEU A N 1
ATOM 1730 C CA . LEU A 1 226 ? -10.182 3.904 4.725 1.00 94.50 226 LEU A CA 1
ATOM 1731 C C . LEU A 1 226 ? -11.182 3.843 5.893 1.00 94.50 226 LEU A C 1
ATOM 1733 O O . LEU A 1 226 ? -12.265 4.419 5.798 1.00 94.50 226 LEU A O 1
ATOM 1737 N N . ALA A 1 227 ? -10.850 3.182 7.006 1.00 91.81 227 ALA A N 1
ATOM 1738 C CA . ALA A 1 227 ? -11.716 3.060 8.180 1.00 91.81 227 ALA A CA 1
ATOM 1739 C C . ALA A 1 227 ? -11.755 4.362 9.008 1.00 91.81 227 ALA A C 1
ATOM 1741 O O . ALA A 1 227 ? -11.269 4.430 10.139 1.00 91.81 227 ALA A O 1
ATOM 1742 N N . VAL A 1 228 ? -12.329 5.423 8.436 1.00 87.38 228 VAL A N 1
ATOM 1743 C CA . VAL A 1 228 ? -12.495 6.730 9.090 1.00 87.38 228 VAL A CA 1
ATOM 1744 C C . VAL A 1 228 ? -13.781 6.760 9.916 1.00 87.38 228 VAL A C 1
ATOM 1746 O O . VAL A 1 228 ? -14.829 6.272 9.490 1.00 87.38 228 VAL A O 1
ATOM 1749 N N . LYS A 1 229 ? -13.732 7.353 11.113 1.00 80.00 229 LYS A N 1
ATOM 1750 C CA . LYS A 1 229 ? -14.935 7.582 11.924 1.00 80.00 229 LYS A CA 1
ATOM 1751 C C . LYS A 1 229 ? -15.838 8.598 11.219 1.00 80.00 229 LYS A C 1
ATOM 1753 O O . LYS A 1 229 ? -15.367 9.662 10.840 1.00 80.00 229 LYS A O 1
ATOM 1758 N N . GLY A 1 230 ? -17.126 8.278 11.085 1.00 77.44 230 GLY A N 1
ATOM 1759 C CA . GLY A 1 230 ? -18.080 9.141 10.380 1.00 77.44 230 GLY A CA 1
ATOM 1760 C C . GLY A 1 230 ? -17.908 9.140 8.859 1.00 77.44 230 GLY A C 1
ATOM 1761 O O . GLY A 1 230 ? -18.420 10.041 8.207 1.00 77.44 230 GLY A O 1
ATOM 1762 N N . ALA A 1 231 ? -17.193 8.151 8.307 1.00 80.38 231 ALA A N 1
ATOM 1763 C CA . ALA A 1 231 ? -17.076 7.968 6.867 1.00 80.38 231 ALA A CA 1
ATOM 1764 C C . ALA A 1 231 ? -18.455 7.886 6.196 1.00 80.38 231 ALA A C 1
ATOM 1766 O O . ALA A 1 231 ? -19.414 7.351 6.765 1.00 80.38 231 ALA A O 1
ATOM 1767 N N . ASP A 1 232 ? -18.530 8.384 4.965 1.00 85.88 232 ASP A N 1
ATOM 1768 C CA . ASP A 1 232 ? -19.740 8.302 4.164 1.00 85.88 232 ASP A CA 1
ATOM 1769 C C . ASP A 1 232 ? -20.120 6.844 3.814 1.00 85.88 232 ASP A C 1
ATOM 1771 O O . ASP A 1 232 ? -19.410 5.862 4.079 1.00 85.88 232 ASP A O 1
ATOM 1775 N N . ARG A 1 233 ? -21.293 6.688 3.189 1.00 86.81 233 ARG A N 1
ATOM 1776 C CA . ARG A 1 233 ? -21.817 5.373 2.798 1.00 86.81 233 ARG A CA 1
ATOM 1777 C C . ARG A 1 233 ? -20.955 4.673 1.745 1.00 86.81 233 ARG A C 1
ATOM 1779 O O . ARG A 1 233 ? -21.025 3.446 1.660 1.00 86.81 233 ARG A O 1
ATOM 1786 N N . LEU A 1 234 ? -20.236 5.408 0.898 1.00 88.00 234 LEU A N 1
ATOM 1787 C CA . LEU A 1 234 ? -19.368 4.854 -0.142 1.00 88.00 234 LEU A CA 1
ATOM 1788 C C . LEU A 1 234 ? -18.133 4.215 0.501 1.00 88.00 234 LEU A C 1
ATOM 1790 O O . LEU A 1 234 ? -17.921 3.011 0.351 1.00 88.00 234 LEU A O 1
ATOM 1794 N N . LEU A 1 235 ? -17.394 4.973 1.308 1.00 90.75 235 LEU A N 1
ATOM 1795 C CA . LEU A 1 235 ? -16.234 4.501 2.061 1.00 90.75 235 LEU A CA 1
ATOM 1796 C C . LEU A 1 235 ? -16.580 3.299 2.945 1.00 90.75 235 LEU A C 1
ATOM 1798 O O . LEU A 1 235 ? -15.869 2.293 2.940 1.00 90.75 235 LEU A O 1
ATOM 1802 N N . ALA A 1 236 ? -17.716 3.349 3.647 1.00 91.75 236 ALA A N 1
ATOM 1803 C CA . ALA A 1 236 ? -18.166 2.234 4.474 1.00 91.75 236 ALA A CA 1
ATOM 1804 C C . ALA A 1 236 ? -18.411 0.946 3.658 1.00 91.75 236 ALA A C 1
ATOM 1806 O O . ALA A 1 236 ? -18.072 -0.144 4.124 1.00 91.75 236 ALA A O 1
ATOM 1807 N N . ARG A 1 237 ? -18.974 1.057 2.444 1.00 92.62 237 ARG A N 1
ATOM 1808 C CA . ARG A 1 237 ? -19.162 -0.074 1.511 1.00 92.62 237 ARG A CA 1
ATOM 1809 C C . ARG A 1 237 ? -17.826 -0.630 1.031 1.00 92.62 237 ARG A C 1
ATOM 1811 O O . ARG A 1 237 ? -17.620 -1.841 1.086 1.00 92.62 237 ARG A O 1
ATOM 1818 N N . VAL A 1 238 ? -16.899 0.239 0.630 1.00 94.69 238 VAL A N 1
ATOM 1819 C CA . VAL A 1 238 ? -15.557 -0.172 0.192 1.00 94.69 238 VAL A CA 1
ATOM 1820 C C . VAL A 1 238 ? -14.825 -0.918 1.311 1.00 94.69 238 VAL A C 1
ATOM 1822 O O . VAL A 1 238 ? -14.316 -2.015 1.089 1.00 94.69 238 VAL A O 1
ATOM 1825 N N . VAL A 1 239 ? -14.842 -0.397 2.542 1.00 95.94 239 VAL A N 1
ATOM 1826 C CA . VAL A 1 239 ? -14.219 -1.061 3.701 1.00 95.94 239 VAL A CA 1
ATOM 1827 C C . VAL A 1 239 ? -14.842 -2.435 3.971 1.00 95.94 239 VAL A C 1
ATOM 1829 O O . VAL A 1 239 ? -14.112 -3.385 4.261 1.00 95.94 239 VAL A O 1
ATOM 1832 N N . ARG A 1 240 ? -16.170 -2.586 3.866 1.00 96.44 240 ARG A N 1
ATOM 1833 C CA . ARG A 1 240 ? -16.823 -3.901 4.008 1.00 96.44 240 ARG A CA 1
ATOM 1834 C C . ARG A 1 240 ? -16.427 -4.866 2.896 1.00 96.44 240 ARG A C 1
ATOM 1836 O O . ARG A 1 240 ? -16.119 -6.016 3.200 1.00 96.44 240 ARG A O 1
ATOM 1843 N N . GLY A 1 241 ? -16.354 -4.398 1.650 1.00 97.31 241 GLY A N 1
ATOM 1844 C CA . GLY A 1 241 ? -15.862 -5.191 0.522 1.00 97.31 241 GLY A CA 1
ATOM 1845 C C . GLY A 1 241 ? -14.437 -5.700 0.745 1.00 97.31 241 GLY A C 1
ATOM 1846 O O . GLY A 1 241 ? -14.199 -6.902 0.657 1.00 97.31 241 GLY A O 1
ATOM 1847 N N . LEU A 1 242 ? -13.513 -4.822 1.153 1.00 97.50 242 LEU A N 1
ATOM 1848 C CA . LEU A 1 242 ? -12.131 -5.198 1.483 1.00 97.50 242 LEU A CA 1
ATOM 1849 C C . LEU A 1 242 ? -12.069 -6.240 2.611 1.00 97.50 242 LEU A C 1
ATOM 1851 O O . LEU A 1 242 ? -11.337 -7.225 2.505 1.00 97.50 242 LEU A O 1
ATOM 1855 N N . LYS A 1 243 ? -12.867 -6.068 3.675 1.00 96.75 243 LYS A N 1
ATOM 1856 C CA . LYS A 1 243 ? -12.957 -7.038 4.781 1.00 96.75 243 LYS A CA 1
ATOM 1857 C C . LYS A 1 243 ? -13.504 -8.390 4.325 1.00 96.75 243 LYS A C 1
ATOM 1859 O O . LYS A 1 243 ? -12.964 -9.417 4.732 1.00 96.75 243 LYS A O 1
ATOM 1864 N N . LYS A 1 244 ? -14.541 -8.395 3.482 1.00 97.56 244 LYS A N 1
ATOM 1865 C CA . LYS A 1 244 ? -15.140 -9.618 2.935 1.00 97.56 244 LYS A CA 1
ATOM 1866 C C . LYS A 1 244 ? -14.137 -10.382 2.068 1.00 97.56 244 LYS A C 1
ATOM 1868 O O . LYS A 1 244 ? -13.946 -11.574 2.289 1.00 97.56 244 LYS A O 1
ATOM 1873 N N . ILE A 1 245 ? -13.424 -9.691 1.175 1.00 97.94 245 ILE A N 1
ATOM 1874 C CA . ILE A 1 245 ? -12.378 -10.305 0.339 1.00 97.94 245 ILE A CA 1
ATOM 1875 C C . ILE A 1 245 ? -11.261 -10.878 1.212 1.00 97.94 245 ILE A C 1
ATOM 1877 O O . ILE A 1 245 ? -10.880 -12.035 1.060 1.00 97.94 245 ILE A O 1
ATOM 1881 N N . ARG A 1 246 ? -10.770 -10.099 2.182 1.00 96.31 246 ARG A N 1
ATOM 1882 C CA . ARG A 1 246 ? -9.736 -10.544 3.125 1.00 96.31 246 ARG A CA 1
ATOM 1883 C C . ARG A 1 246 ? -10.144 -11.823 3.863 1.00 96.31 246 ARG A C 1
ATOM 1885 O O . ARG A 1 246 ? -9.335 -12.739 3.961 1.00 96.31 246 ARG A O 1
ATOM 1892 N N . ALA A 1 247 ? -11.371 -11.884 4.381 1.00 95.88 247 ALA A N 1
ATOM 1893 C CA . ALA A 1 247 ? -11.886 -13.067 5.066 1.00 95.88 247 ALA A CA 1
ATOM 1894 C C . ALA A 1 247 ? -12.000 -14.271 4.116 1.00 95.88 247 ALA A C 1
ATOM 1896 O O . ALA A 1 247 ? -11.614 -15.376 4.484 1.00 95.88 247 ALA A O 1
ATOM 1897 N N . GLY A 1 248 ? -12.452 -14.047 2.879 1.00 95.62 248 GLY A N 1
ATOM 1898 C CA . GLY A 1 248 ? -12.537 -15.086 1.852 1.00 95.62 248 GLY A CA 1
ATOM 1899 C C . GLY A 1 248 ? -11.182 -15.670 1.442 1.00 95.62 248 GLY A C 1
ATOM 1900 O O . GLY A 1 248 ? -11.117 -16.838 1.087 1.00 95.62 248 GLY A O 1
ATOM 1901 N N . LEU A 1 249 ? -10.092 -14.904 1.523 1.00 93.50 249 LEU A N 1
ATOM 1902 C CA . LEU A 1 249 ? -8.742 -15.386 1.193 1.00 93.50 249 LEU A CA 1
ATOM 1903 C C . LEU A 1 249 ? -7.987 -16.013 2.373 1.00 93.50 249 LEU A C 1
ATOM 1905 O O . LEU A 1 249 ? -6.958 -16.652 2.159 1.00 93.50 249 LEU A O 1
ATOM 1909 N N . ALA A 1 250 ? -8.458 -15.806 3.604 1.00 83.06 250 ALA A N 1
ATOM 1910 C CA . ALA A 1 250 ? -7.858 -16.383 4.807 1.00 83.06 250 ALA A CA 1
ATOM 1911 C C . ALA A 1 250 ? -8.327 -17.824 5.091 1.00 83.06 250 ALA A C 1
ATOM 1913 O O . ALA A 1 250 ? -7.679 -18.513 5.879 1.00 83.06 250 ALA A O 1
ATOM 1914 N N . ASN A 1 251 ? -9.422 -18.249 4.447 1.00 61.44 251 ASN A N 1
ATOM 1915 C CA . ASN A 1 251 ? -10.009 -19.591 4.501 1.00 61.44 251 ASN A CA 1
ATOM 1916 C C . ASN A 1 251 ? -9.605 -20.415 3.276 1.00 61.44 251 ASN A C 1
ATOM 1918 O O . ASN A 1 251 ? -9.212 -21.582 3.469 1.00 61.44 251 ASN A O 1
#

pLDDT: mean 85.62, std 15.21, range [40.84, 98.5]

Radius of gyration: 21.45 Å; chains: 1; bounding box: 92×44×46 Å

Foldseek 3Di:
DDDDDDDDPDPPPPPPPPPVVVLLVVLLVQLVVLLVQCVVDDPVSLVVSLVSLVVSLVSLVVVCVVPNALSSLQSNLVSLLSNLLSDDDVSNLVSLVSSLVSLVSSQVRLVVVDADSRLSSLLSNQLSQLLSCLVVDPVPPRNPPCLLVSLVVQLVSLVVVCVVDVALSSQCSNLSSVLSVCLNVLNLLVCLVVSLVSNVVSCVRHNDPVVLVVVLVVLVSSLSSLPDVVRDPSSVSSSNSSVSNSVSSVD

Secondary structure (DSSP, 8-state):
-PPPPPPP-----------HHHHHHHHHHHHHHHHHHHHHS-HHHHHHHHHHHHHHHHHHHHHHHHS--HHHHHHHHHHHHHHHHH--HHHHHHHHHHHHHHHHHHHHHHHHT-TTTTHHHHHHHHHHHHHHHHHH-TTS--S-TTHHHHHHHHHHHHHHHHTT---HHHHHHHHHHHHHHHHHHT-HHHHHHHHHHHHHHHHHHH--HHHHHHHHHHHHHHHHHH--TT--HHHHHHHHHHHHHHHHHH-